Protein AF-A0AAD4SRF9-F1 (afdb_monomer_lite)

pLDDT: mean 82.08, std 12.85, range [50.22, 97.44]

Foldseek 3Di:
DDDPDPDDFWDKDKDWFAQDDDPDLQDKDWDWDKDADPVRQKMKIWGWMQHCVVLVDSFIWTKIKIGRGNPPPGMDIFVPDDDDDDPDPPHGHRDGDDDHDDDVDDIDIDMDIDGFQDACVVPPPPRFDKDFPDFDQDPVRDTHGDPDDDDDDPDCQAKDWDDDPRMITITGRAPDPVDNGDDDDDDDDDDD

InterPro domains:
  IPR004314 Neprosin [PF03080] (26-116)
  IPR004314 Neprosin [PS52045] (1-192)
  IPR053168 Glutamic endopeptidase [PTHR31589] (7-108)

Organism: NCBI:txid357466

Structure (mmCIF, N/CA/C/O backbone):
data_AF-A0AAD4SRF9-F1
#
_entry.id   AF-A0AAD4SRF9-F1
#
loop_
_atom_site.group_PDB
_atom_site.id
_atom_site.type_symbol
_atom_site.label_atom_id
_atom_site.label_alt_id
_atom_site.label_comp_id
_atom_site.label_asym_id
_atom_site.label_entity_id
_atom_site.label_seq_id
_atom_site.pdbx_PDB_ins_code
_atom_site.Cartn_x
_atom_site.Cartn_y
_atom_site.Cartn_z
_atom_site.occupancy
_atom_site.B_iso_or_equiv
_atom_site.auth_seq_id
_atom_site.auth_comp_id
_atom_site.auth_asym_id
_atom_site.auth_atom_id
_atom_site.pdbx_PDB_model_num
ATOM 1 N N . MET A 1 1 ? 2.310 13.567 7.380 1.00 52.50 1 MET A N 1
ATOM 2 C CA . MET A 1 1 ? 3.646 14.158 7.619 1.00 52.50 1 MET A CA 1
ATOM 3 C C . MET A 1 1 ? 4.236 14.387 6.243 1.00 52.50 1 MET A C 1
ATOM 5 O O . MET A 1 1 ? 4.290 13.417 5.501 1.00 52.50 1 MET A O 1
ATOM 9 N N . THR A 1 2 ? 4.602 15.610 5.870 1.00 61.47 2 THR A N 1
ATOM 10 C CA . THR A 1 2 ? 5.260 15.848 4.576 1.00 61.47 2 THR A CA 1
ATOM 11 C C . THR A 1 2 ? 6.758 15.915 4.843 1.00 61.47 2 THR A C 1
ATOM 13 O O . THR A 1 2 ? 7.187 16.847 5.527 1.00 61.47 2 THR A O 1
ATOM 16 N N . PRO A 1 3 ? 7.550 14.910 4.435 1.00 64.06 3 PRO A N 1
ATOM 17 C CA . PRO A 1 3 ? 8.986 14.955 4.653 1.00 64.06 3 PRO A CA 1
ATOM 18 C C . PRO A 1 3 ? 9.582 16.156 3.905 1.00 64.06 3 PRO A C 1
ATOM 20 O O . PRO A 1 3 ? 9.195 16.454 2.778 1.00 64.06 3 PRO A O 1
ATOM 23 N N . VAL A 1 4 ? 10.492 16.877 4.562 1.00 65.75 4 VAL A N 1
ATOM 24 C CA . VAL A 1 4 ? 11.187 18.027 3.971 1.00 65.75 4 VAL A CA 1
ATOM 25 C C . VAL A 1 4 ? 12.391 17.506 3.190 1.00 65.75 4 VAL A C 1
ATOM 27 O O . VAL A 1 4 ? 13.293 16.911 3.779 1.00 65.75 4 VAL A O 1
ATOM 30 N N . GLY A 1 5 ? 12.397 17.723 1.878 1.00 63.00 5 GLY A N 1
ATOM 31 C CA . GLY A 1 5 ? 13.461 17.309 0.965 1.00 63.00 5 GLY A CA 1
ATOM 32 C C . GLY A 1 5 ? 12.908 16.821 -0.372 1.00 63.00 5 GLY A C 1
ATOM 33 O O . GLY A 1 5 ? 11.740 16.451 -0.473 1.00 63.00 5 GLY A O 1
ATOM 34 N N . ASP A 1 6 ? 13.770 16.791 -1.382 1.00 58.94 6 ASP A N 1
ATOM 35 C CA . ASP A 1 6 ? 13.455 16.250 -2.702 1.00 58.94 6 ASP A CA 1
ATOM 36 C C . ASP A 1 6 ? 14.027 14.821 -2.817 1.00 58.94 6 ASP A C 1
ATOM 38 O O . ASP A 1 6 ? 15.066 14.526 -2.223 1.00 58.94 6 ASP A O 1
ATOM 42 N N . ASN A 1 7 ? 13.375 13.945 -3.599 1.00 67.75 7 ASN A N 1
ATOM 43 C CA . ASN A 1 7 ? 13.759 12.545 -3.913 1.00 67.75 7 ASN A CA 1
ATOM 44 C C . ASN A 1 7 ? 13.186 11.401 -3.045 1.00 67.75 7 ASN A C 1
ATOM 46 O O . ASN A 1 7 ? 13.805 10.339 -2.938 1.00 67.75 7 ASN A O 1
ATOM 50 N N . PHE A 1 8 ? 11.987 11.536 -2.477 1.00 72.75 8 PHE A N 1
ATOM 51 C CA . PHE A 1 8 ? 11.294 10.386 -1.875 1.00 72.75 8 PHE A CA 1
ATOM 52 C C . PHE A 1 8 ? 10.559 9.560 -2.941 1.00 72.75 8 PHE A C 1
ATOM 54 O O . PHE A 1 8 ? 9.770 10.095 -3.715 1.00 72.75 8 PHE A O 1
ATOM 61 N N . GLN A 1 9 ? 10.801 8.246 -2.976 1.00 76.31 9 GLN A N 1
ATOM 62 C CA . GLN A 1 9 ? 10.154 7.323 -3.929 1.00 76.31 9 GLN A CA 1
ATOM 63 C C . GLN A 1 9 ? 8.934 6.607 -3.341 1.00 76.31 9 GLN A C 1
ATOM 65 O O . GLN A 1 9 ? 8.245 5.869 -4.040 1.00 76.31 9 GLN A O 1
ATOM 70 N N . GLY A 1 10 ? 8.656 6.804 -2.056 1.00 81.62 10 GLY A N 1
ATOM 71 C CA . GLY A 1 10 ? 7.588 6.115 -1.358 1.00 81.62 10 GLY A CA 1
ATOM 72 C C . GLY A 1 10 ? 7.594 6.401 0.133 1.00 81.62 10 GLY A C 1
ATOM 73 O O . GLY A 1 10 ? 8.394 7.195 0.629 1.00 81.62 10 GLY A O 1
ATOM 74 N N . ALA A 1 11 ? 6.703 5.721 0.838 1.00 85.19 11 ALA A N 1
ATOM 75 C CA . ALA A 1 11 ? 6.554 5.786 2.275 1.00 85.19 11 ALA A CA 1
ATOM 76 C C . ALA A 1 11 ? 6.273 4.387 2.835 1.00 85.19 11 ALA A C 1
ATOM 78 O O . ALA A 1 11 ? 5.684 3.530 2.171 1.00 85.19 11 ALA A O 1
ATOM 79 N N . GLN A 1 12 ? 6.706 4.158 4.071 1.00 90.19 12 GLN A N 1
ATOM 80 C CA . GLN A 1 12 ? 6.444 2.928 4.802 1.00 90.19 12 GLN A CA 1
ATOM 81 C C . GLN A 1 12 ? 5.984 3.261 6.217 1.00 90.19 12 GLN A C 1
ATOM 83 O O . GLN A 1 12 ? 6.527 4.166 6.849 1.00 90.19 12 GLN A O 1
ATOM 88 N N . ALA A 1 13 ? 5.015 2.502 6.720 1.00 89.19 13 ALA A N 1
ATOM 89 C CA . ALA A 1 13 ? 4.596 2.548 8.112 1.00 89.19 13 ALA A CA 1
ATOM 90 C C . ALA A 1 13 ? 4.398 1.129 8.649 1.00 89.19 13 ALA A C 1
ATOM 92 O O . ALA A 1 13 ? 3.784 0.289 7.991 1.00 89.19 13 ALA A O 1
ATOM 93 N N . ALA A 1 14 ? 4.900 0.871 9.855 1.00 94.62 14 ALA A N 1
ATOM 94 C CA . ALA A 1 14 ? 4.444 -0.250 10.664 1.00 94.62 14 ALA A CA 1
ATOM 95 C C . ALA A 1 14 ? 3.224 0.218 11.459 1.00 94.62 14 ALA A C 1
ATOM 97 O O . ALA A 1 14 ? 3.294 1.210 12.187 1.00 94.62 14 ALA A O 1
ATOM 98 N N . ILE A 1 15 ? 2.096 -0.458 11.267 1.00 95.38 15 ILE A N 1
ATOM 99 C CA . ILE A 1 15 ? 0.821 -0.095 11.876 1.00 95.38 15 ILE A CA 1
ATOM 100 C C . ILE A 1 15 ? 0.390 -1.240 12.781 1.00 95.38 15 ILE A C 1
ATOM 102 O O . ILE A 1 15 ? 0.288 -2.390 12.349 1.00 95.38 15 ILE A O 1
ATOM 106 N N . ASN A 1 16 ? 0.131 -0.911 14.043 1.00 96.06 16 ASN A N 1
ATOM 107 C CA . ASN A 1 16 ? -0.395 -1.861 15.009 1.00 96.06 16 ASN A CA 1
ATOM 108 C C . ASN A 1 16 ? -1.848 -2.239 14.658 1.00 96.06 16 ASN A C 1
ATOM 110 O O . ASN A 1 16 ? -2.637 -1.378 14.260 1.00 96.06 16 ASN A O 1
ATOM 114 N N . LEU A 1 17 ? -2.186 -3.522 14.782 1.00 97.06 17 LEU A N 1
ATOM 115 C CA . LEU A 1 17 ? -3.453 -4.100 14.331 1.00 97.06 17 LEU A CA 1
ATOM 116 C C . LEU A 1 17 ? -4.444 -4.222 15.492 1.00 97.06 17 LEU A C 1
ATOM 118 O O . LEU A 1 17 ? -4.171 -4.935 16.453 1.00 97.06 17 LEU A O 1
ATOM 122 N N . TRP A 1 18 ? -5.616 -3.594 15.397 1.00 96.69 18 TRP A N 1
ATOM 123 C CA . TRP A 1 18 ? -6.641 -3.630 16.449 1.00 96.69 18 TRP A CA 1
ATOM 124 C C . TRP A 1 18 ? -8.022 -4.001 15.905 1.00 96.69 18 TRP A C 1
ATOM 126 O O . TRP A 1 18 ? -8.310 -3.813 14.727 1.00 96.69 18 TRP A O 1
ATOM 136 N N . LYS A 1 19 ? -8.902 -4.466 16.801 1.00 95.62 19 LYS A N 1
ATOM 137 C CA . LYS A 1 19 ? -10.355 -4.558 16.583 1.00 95.62 19 LYS A CA 1
ATOM 138 C C . LYS A 1 19 ? -11.068 -3.531 17.480 1.00 95.62 19 LYS A C 1
ATOM 140 O O . LYS A 1 19 ? -11.520 -3.890 18.569 1.00 95.62 19 LYS A O 1
ATOM 145 N N . PRO A 1 20 ? -11.092 -2.240 17.102 1.00 93.81 20 PRO A N 1
ATOM 146 C CA . PRO A 1 20 ? -11.846 -1.229 17.835 1.00 93.81 20 PRO A CA 1
ATOM 147 C C . PRO A 1 20 ? -13.352 -1.497 17.738 1.00 93.81 20 PRO A C 1
ATOM 149 O O . PRO A 1 20 ? -13.849 -1.990 16.725 1.00 93.81 20 PRO A O 1
ATOM 152 N N . LEU A 1 21 ? -14.088 -1.140 18.792 1.00 93.31 21 LEU A N 1
ATOM 153 C CA . LEU A 1 21 ? -15.545 -1.157 18.756 1.00 93.31 21 LEU A CA 1
ATOM 154 C C . LEU A 1 21 ? -16.042 0.042 17.945 1.00 93.31 21 LEU A C 1
ATOM 156 O O . LEU A 1 21 ? -15.695 1.182 18.239 1.00 93.31 21 LEU A O 1
ATOM 160 N N . VAL A 1 22 ? -16.883 -0.234 16.955 1.00 91.94 22 VAL A N 1
ATOM 161 C CA . VAL A 1 22 ? -17.637 0.775 16.206 1.00 91.94 22 VAL A CA 1
ATOM 162 C C . VAL A 1 22 ? -19.094 0.674 16.652 1.00 91.94 22 VAL A C 1
ATOM 164 O O . VAL A 1 22 ? -19.722 -0.372 16.445 1.00 91.94 22 VAL A O 1
ATOM 167 N N . GLU A 1 23 ? -19.619 1.706 17.315 1.00 87.75 23 GLU A N 1
ATOM 168 C CA . GLU A 1 23 ? -20.940 1.653 17.955 1.00 87.75 23 GLU A CA 1
ATOM 169 C C . GLU A 1 23 ? -22.064 1.719 16.920 1.00 87.75 23 GLU A C 1
ATOM 171 O O . GLU A 1 23 ? -22.961 0.869 16.936 1.00 87.75 23 GLU A O 1
ATOM 176 N N . GLN A 1 24 ? -21.992 2.669 15.980 1.00 90.12 24 GLN A N 1
ATOM 177 C CA . GLN A 1 24 ? -23.019 2.836 14.948 1.00 90.12 24 GLN A CA 1
ATOM 178 C C . GLN A 1 24 ? -22.608 2.221 13.601 1.00 90.12 24 GLN A C 1
ATOM 180 O O . GLN A 1 24 ? -21.448 2.307 13.212 1.00 90.12 24 GLN A O 1
ATOM 185 N N . PRO A 1 25 ? -23.535 1.627 12.823 1.00 83.12 25 PRO A N 1
ATOM 186 C CA . PRO A 1 25 ? -23.208 1.037 11.519 1.00 83.12 25 PRO A CA 1
ATOM 187 C C . PRO A 1 25 ? -22.597 2.008 10.495 1.00 83.12 25 PRO A C 1
ATOM 189 O O . PRO A 1 25 ? -21.896 1.559 9.591 1.00 83.12 25 PRO A O 1
ATOM 192 N N . GLN A 1 26 ? -22.883 3.309 10.613 1.00 88.19 26 GLN A N 1
ATOM 193 C CA . GLN A 1 26 ? -22.373 4.365 9.730 1.00 88.19 26 GLN A CA 1
ATOM 194 C C . GLN A 1 26 ? -20.969 4.847 10.111 1.00 88.19 26 GLN A C 1
ATOM 196 O O . GLN A 1 26 ? -20.337 5.559 9.334 1.00 88.19 26 GLN A O 1
ATOM 201 N N . GLU A 1 27 ? -20.497 4.498 11.304 1.00 92.81 27 GLU A N 1
ATOM 202 C CA . GLU A 1 27 ? -19.151 4.826 11.749 1.00 92.81 27 GLU A CA 1
ATOM 203 C C . GLU A 1 27 ? -18.144 3.818 11.183 1.00 92.81 27 GLU A C 1
ATOM 205 O O . GLU A 1 27 ? -18.475 2.689 10.805 1.00 92.81 27 GLU A O 1
ATOM 210 N N . PHE A 1 28 ? -16.884 4.235 11.149 1.00 94.38 28 PHE A N 1
ATOM 211 C CA . PHE A 1 28 ? -15.760 3.363 10.853 1.00 94.38 28 PHE A CA 1
ATOM 212 C C . PHE A 1 28 ? -14.547 3.789 11.673 1.00 94.38 28 PHE A C 1
ATOM 214 O O . PHE A 1 28 ? -14.445 4.930 12.128 1.00 94.38 28 PHE A O 1
ATOM 221 N N . SER A 1 29 ? -13.624 2.857 11.872 1.00 96.00 29 SER A N 1
ATOM 222 C CA . SER A 1 29 ? -12.337 3.117 12.511 1.00 96.00 29 SER A CA 1
ATOM 223 C C . SER A 1 29 ? -11.230 2.590 11.614 1.00 96.00 29 SER A C 1
ATOM 225 O O . SER A 1 29 ? -11.330 1.470 11.125 1.00 96.00 29 SER A O 1
ATOM 227 N N . THR A 1 30 ? -10.191 3.390 11.388 1.00 96.19 30 THR A N 1
ATOM 228 C CA . THR A 1 30 ? -9.102 3.069 10.458 1.00 96.19 30 THR A CA 1
ATOM 229 C C . THR A 1 30 ? -7.746 3.442 11.043 1.00 96.19 30 THR A C 1
ATOM 231 O O . THR A 1 30 ? -7.612 4.415 11.793 1.00 96.19 30 THR A O 1
ATOM 234 N N . SER A 1 31 ? -6.725 2.674 10.673 1.00 96.25 31 SER A N 1
ATOM 235 C CA . SER A 1 31 ? -5.330 3.072 10.801 1.00 96.25 31 SER A CA 1
ATOM 236 C C . SER A 1 31 ? -4.613 2.801 9.485 1.00 96.25 31 SER A C 1
ATOM 238 O O . SER A 1 31 ? -4.625 1.680 8.973 1.00 96.25 31 SER A O 1
ATOM 240 N N . GLN A 1 32 ? -4.004 3.843 8.924 1.00 95.75 32 GLN A N 1
ATOM 241 C CA . GLN A 1 32 ? -3.579 3.845 7.528 1.00 95.75 32 GLN A CA 1
ATOM 242 C C . GLN A 1 32 ? -2.348 4.713 7.277 1.00 95.75 32 GLN A C 1
ATOM 244 O O . GLN A 1 32 ? -2.062 5.670 8.002 1.00 95.75 32 GLN A O 1
ATOM 249 N N . ILE A 1 33 ? -1.660 4.393 6.187 1.00 93.25 33 ILE A N 1
ATOM 250 C CA . ILE A 1 33 ? -0.724 5.273 5.499 1.00 93.25 33 ILE A CA 1
ATOM 251 C C . ILE A 1 33 ? -1.386 5.766 4.211 1.00 93.25 33 ILE A C 1
ATOM 253 O O . ILE A 1 33 ? -2.151 5.038 3.582 1.00 93.25 33 ILE A O 1
ATOM 257 N N . TRP A 1 34 ? -1.095 7.001 3.820 1.00 90.94 34 TRP A N 1
ATOM 258 C CA . TRP A 1 34 ? -1.566 7.568 2.564 1.00 90.94 34 TRP A CA 1
ATOM 259 C C . TRP A 1 34 ? -0.439 8.318 1.860 1.00 90.94 34 TRP A C 1
ATOM 261 O O . TRP A 1 34 ? 0.466 8.857 2.505 1.00 90.94 34 TRP A O 1
ATOM 271 N N . ILE A 1 35 ? -0.495 8.329 0.532 1.00 88.50 35 ILE A N 1
ATOM 272 C CA . ILE A 1 35 ? 0.348 9.150 -0.335 1.00 88.50 35 ILE A CA 1
ATOM 273 C C . ILE A 1 35 ? -0.589 9.955 -1.223 1.00 88.50 35 ILE A C 1
ATOM 275 O O . ILE A 1 35 ? -1.497 9.382 -1.823 1.00 88.50 35 ILE A O 1
ATOM 279 N N . SER A 1 36 ? -0.341 11.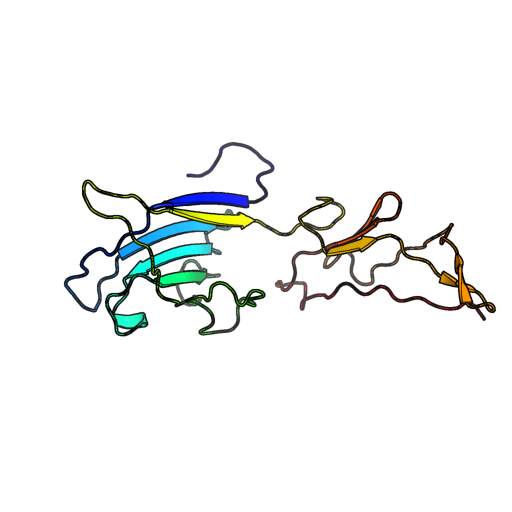258 -1.327 1.00 88.25 36 SER A N 1
ATOM 280 C CA . SER A 1 36 ? -1.084 12.146 -2.212 1.00 88.25 36 SER A CA 1
ATOM 281 C C . SER A 1 36 ? -0.191 12.828 -3.238 1.00 88.25 36 SER A C 1
ATOM 283 O O . SER A 1 36 ? 1.024 12.951 -3.048 1.00 88.25 36 SER A O 1
ATOM 285 N N . SER A 1 37 ? -0.811 13.313 -4.309 1.00 85.06 37 SER A N 1
ATOM 286 C CA . SER A 1 37 ? -0.210 14.287 -5.214 1.00 85.06 37 SER A CA 1
ATOM 287 C C . SER A 1 37 ? 0.113 15.593 -4.475 1.00 85.06 37 SER A C 1
ATOM 289 O O . SER A 1 37 ? -0.359 15.851 -3.362 1.00 85.06 37 SER A O 1
ATOM 291 N N . ALA A 1 38 ? 0.951 16.427 -5.092 1.00 81.88 38 ALA A N 1
ATOM 292 C CA . ALA A 1 38 ? 1.406 17.684 -4.496 1.00 81.88 38 ALA A CA 1
ATOM 293 C C . ALA A 1 38 ? 0.271 18.706 -4.300 1.00 81.88 38 ALA A C 1
ATOM 295 O O . ALA A 1 38 ? 0.307 19.488 -3.353 1.00 81.88 38 ALA A O 1
ATOM 296 N N . ASP A 1 39 ? -0.728 18.687 -5.182 1.00 84.50 39 ASP A N 1
ATOM 297 C CA . ASP A 1 39 ? -1.954 19.484 -5.078 1.00 84.50 39 ASP A CA 1
ATOM 298 C C . ASP A 1 39 ? -3.012 18.844 -4.160 1.00 84.50 39 ASP A C 1
ATOM 300 O O . ASP A 1 39 ? -3.958 19.515 -3.750 1.00 84.50 39 ASP A O 1
ATOM 304 N N . GLY A 1 40 ? -2.819 17.579 -3.769 1.00 85.69 40 GLY A N 1
ATOM 305 C CA . GLY A 1 40 ? -3.732 16.827 -2.913 1.00 85.69 40 GLY A CA 1
ATOM 306 C C . GLY A 1 40 ? -5.002 16.350 -3.618 1.00 85.69 40 GLY A C 1
ATOM 307 O O . GLY A 1 40 ? -5.941 15.948 -2.931 1.00 85.69 40 GLY A O 1
ATOM 308 N N . GLU A 1 41 ? -5.046 16.412 -4.950 1.00 86.75 41 GLU A N 1
ATOM 309 C CA . GLU A 1 41 ? -6.173 15.921 -5.748 1.00 86.75 41 GLU A CA 1
ATOM 310 C C . GLU A 1 41 ? -6.202 14.391 -5.796 1.00 86.75 41 GLU A C 1
ATOM 312 O O . GLU A 1 41 ? -7.236 13.767 -5.567 1.00 86.75 41 GLU A O 1
ATOM 317 N N . GLU A 1 42 ? -5.055 13.761 -6.024 1.00 88.06 42 GLU A N 1
ATOM 318 C CA . GLU A 1 42 ? -4.949 12.309 -6.085 1.00 88.06 42 GLU A CA 1
ATOM 319 C C . GLU A 1 42 ? -4.429 11.780 -4.753 1.00 88.06 42 GLU A C 1
ATOM 321 O O . GLU A 1 42 ? -3.466 12.311 -4.194 1.00 88.06 42 GLU A O 1
ATOM 326 N N . ALA A 1 43 ? -5.027 10.706 -4.248 1.00 90.25 43 ALA A N 1
ATOM 3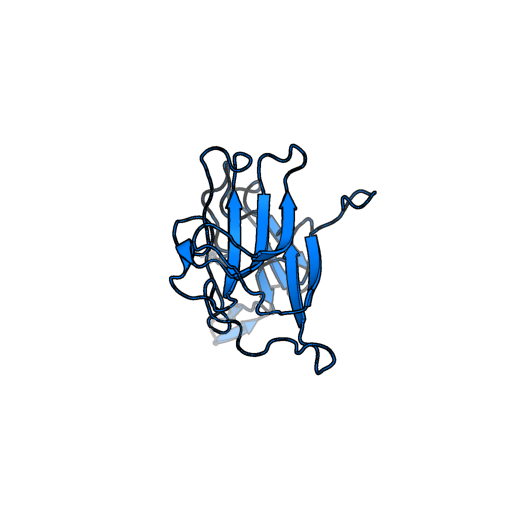27 C CA . ALA A 1 43 ? -4.544 10.028 -3.056 1.00 90.25 43 ALA A CA 1
ATOM 328 C C . ALA A 1 43 ? -4.747 8.519 -3.157 1.00 90.25 43 ALA A C 1
ATOM 330 O O . ALA A 1 43 ? -5.745 8.038 -3.694 1.00 90.25 43 ALA A O 1
ATOM 331 N N . ILE A 1 44 ? -3.795 7.775 -2.602 1.00 91.06 44 ILE A N 1
ATOM 332 C CA . ILE A 1 44 ? -3.913 6.340 -2.348 1.00 91.06 44 ILE A CA 1
ATOM 333 C C . ILE A 1 44 ? -3.694 6.125 -0.856 1.00 91.06 44 ILE A C 1
ATOM 335 O O . ILE A 1 44 ? -2.803 6.731 -0.257 1.00 91.06 44 ILE A O 1
ATOM 339 N N . GLU A 1 45 ? -4.484 5.239 -0.271 1.00 94.19 45 GLU A N 1
ATOM 340 C CA . GLU A 1 45 ? -4.484 4.912 1.147 1.00 94.19 45 GLU A CA 1
ATOM 341 C C . GLU A 1 45 ? -4.428 3.400 1.317 1.00 94.19 45 GLU A C 1
ATOM 343 O O . GLU A 1 45 ? -5.105 2.664 0.600 1.00 94.19 45 GLU A O 1
ATOM 348 N N . ALA A 1 46 ? -3.628 2.928 2.266 1.00 94.50 46 ALA A N 1
ATOM 349 C CA . ALA A 1 46 ? -3.540 1.517 2.603 1.00 94.50 46 ALA A CA 1
ATOM 350 C C . ALA A 1 46 ? -3.415 1.344 4.115 1.00 94.50 46 ALA A C 1
ATOM 352 O O . ALA A 1 46 ? -2.695 2.086 4.790 1.00 94.50 46 ALA A O 1
ATOM 353 N N . GLY A 1 47 ? -4.097 0.342 4.652 1.00 96.38 47 GLY A N 1
ATOM 354 C CA . GLY A 1 47 ? -4.131 0.130 6.089 1.00 96.38 47 GLY A CA 1
ATOM 355 C C . GLY A 1 47 ? -5.050 -1.006 6.490 1.00 96.38 47 GLY A C 1
ATOM 356 O O . GLY A 1 47 ? -5.303 -1.938 5.719 1.00 96.38 47 GLY A O 1
ATOM 357 N N . TRP A 1 48 ? -5.562 -0.905 7.709 1.00 96.88 48 TRP A N 1
ATOM 358 C CA . TRP A 1 48 ? -6.676 -1.716 8.171 1.00 96.88 48 TRP A CA 1
ATOM 359 C C . TRP A 1 48 ? -7.822 -0.824 8.645 1.00 96.88 48 TRP A C 1
ATOM 361 O O . TRP A 1 48 ? -7.595 0.268 9.167 1.00 96.88 48 TRP A O 1
ATOM 371 N N . GLU A 1 49 ? -9.048 -1.310 8.488 1.00 97.44 49 GLU A N 1
ATOM 372 C CA . GLU A 1 49 ? -10.245 -0.619 8.960 1.00 97.44 49 GLU A CA 1
ATOM 373 C C . GLU A 1 49 ? -11.288 -1.601 9.509 1.00 97.44 49 GLU A C 1
ATOM 375 O O . GLU A 1 49 ? -11.329 -2.771 9.128 1.00 97.44 49 GLU A O 1
ATOM 380 N N . VAL A 1 50 ? -12.149 -1.110 10.397 1.00 97.31 50 VAL A N 1
ATOM 381 C CA . VAL A 1 50 ? -13.415 -1.739 10.783 1.00 97.31 50 VAL A CA 1
ATOM 382 C C . VAL A 1 50 ? -14.526 -0.863 10.221 1.00 97.31 50 VAL A C 1
ATOM 384 O O . VAL A 1 50 ? -14.752 0.240 10.723 1.00 97.31 50 VAL A O 1
ATOM 387 N N . TYR A 1 51 ? -15.212 -1.344 9.182 1.00 96.06 51 TYR A N 1
ATOM 388 C CA . TYR A 1 51 ? -16.266 -0.588 8.505 1.00 96.06 51 TYR A CA 1
ATOM 389 C C . TYR A 1 51 ? -17.494 -1.459 8.203 1.00 96.06 51 TYR A C 1
ATOM 391 O O . TYR A 1 51 ? -17.606 -2.098 7.154 1.00 96.06 51 TYR A O 1
ATOM 399 N N . LYS A 1 52 ? -18.452 -1.456 9.139 1.00 94.38 52 LYS A N 1
ATOM 400 C CA . LYS A 1 52 ? -19.654 -2.308 9.097 1.00 94.38 52 LYS A CA 1
ATOM 401 C C . LYS A 1 52 ? -20.500 -2.101 7.843 1.00 94.38 52 LYS A C 1
ATOM 403 O O . LYS A 1 52 ? -20.967 -3.077 7.267 1.00 94.38 52 LYS A O 1
ATOM 408 N N . ASN A 1 53 ? -20.685 -0.855 7.408 1.00 93.19 53 ASN A N 1
ATOM 409 C CA . ASN A 1 53 ? -21.490 -0.550 6.223 1.00 93.19 53 ASN A CA 1
ATOM 410 C C . ASN A 1 53 ? -20.887 -1.125 4.927 1.00 93.19 53 ASN A C 1
ATOM 412 O O . ASN A 1 53 ? -21.627 -1.479 4.015 1.00 93.19 53 ASN A O 1
ATOM 416 N N . LEU A 1 54 ? -19.554 -1.225 4.849 1.00 94.00 54 LEU A N 1
ATOM 417 C CA . LEU A 1 54 ? -18.856 -1.734 3.669 1.00 94.00 54 LEU A CA 1
ATOM 418 C C . LEU A 1 54 ? -18.751 -3.264 3.663 1.00 94.00 54 LEU A C 1
ATOM 420 O O . LEU A 1 54 ? -18.973 -3.886 2.626 1.00 94.00 54 LEU A O 1
ATOM 424 N N . TYR A 1 55 ? -18.414 -3.873 4.805 1.00 94.56 55 TYR A N 1
ATOM 425 C CA . TYR A 1 55 ? -18.105 -5.309 4.881 1.00 94.56 55 TYR A CA 1
ATOM 426 C C . TYR A 1 55 ? -19.239 -6.176 5.441 1.00 94.56 55 TYR A C 1
ATOM 428 O O . TYR A 1 55 ? -19.229 -7.389 5.245 1.00 94.56 55 TYR A O 1
ATOM 436 N N . GLY A 1 56 ? -20.219 -5.582 6.127 1.00 94.12 56 GLY A N 1
ATOM 437 C CA . GLY A 1 56 ? -21.326 -6.301 6.764 1.00 94.12 56 GLY A CA 1
ATOM 438 C C . GLY A 1 56 ? -20.967 -7.007 8.078 1.00 94.12 56 GLY A C 1
ATOM 439 O O . GLY A 1 56 ? -21.817 -7.689 8.648 1.00 94.12 56 GLY A O 1
ATOM 440 N N . ASP A 1 57 ? -19.740 -6.842 8.576 1.00 94.00 57 ASP A N 1
ATOM 441 C CA . ASP A 1 57 ? -19.262 -7.378 9.852 1.00 94.00 57 ASP A CA 1
ATOM 442 C C . ASP A 1 57 ? -18.431 -6.336 10.627 1.00 94.00 57 ASP A C 1
ATOM 444 O O . ASP A 1 57 ? -18.226 -5.211 10.168 1.00 94.00 57 ASP A O 1
ATOM 448 N N . ASP A 1 58 ? -18.018 -6.679 11.848 1.00 94.25 58 ASP A N 1
ATOM 449 C CA . ASP A 1 58 ? -17.184 -5.831 12.706 1.00 94.25 58 ASP A CA 1
ATOM 450 C C . ASP A 1 58 ? -15.709 -6.259 12.710 1.00 94.25 58 ASP A C 1
ATOM 452 O O . ASP A 1 58 ? -14.938 -5.842 13.576 1.00 94.25 58 ASP A O 1
ATOM 456 N N . GLU A 1 59 ? -15.309 -7.108 11.764 1.00 96.44 59 GLU A N 1
ATOM 457 C CA . GLU A 1 59 ? -13.954 -7.629 11.706 1.00 96.44 59 GLU A CA 1
ATOM 458 C C . GLU A 1 59 ? -13.011 -6.59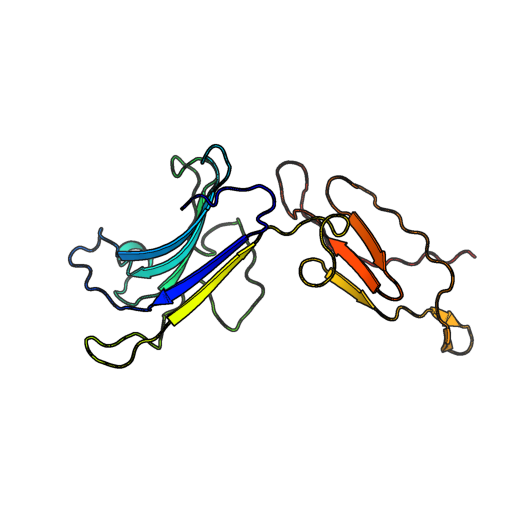9 11.071 1.00 96.44 59 GLU A C 1
ATOM 460 O O . GLU A 1 59 ? -13.348 -6.013 10.039 1.00 96.44 59 GLU A O 1
ATOM 465 N N . PRO A 1 60 ? -11.802 -6.397 11.624 1.00 96.94 60 PRO A N 1
ATOM 466 C CA . PRO A 1 60 ? -10.805 -5.561 10.975 1.00 96.94 60 PRO A CA 1
ATOM 467 C C . PRO A 1 60 ? -10.409 -6.188 9.638 1.00 96.94 60 PRO A C 1
ATOM 469 O O . PRO A 1 60 ? -10.113 -7.386 9.565 1.00 96.94 60 PRO A O 1
ATOM 472 N N . LYS A 1 61 ? -10.398 -5.388 8.573 1.00 97.06 61 LYS A N 1
ATOM 473 C CA . LYS A 1 61 ? -10.012 -5.806 7.222 1.00 97.06 61 LYS A CA 1
ATOM 474 C C . LYS A 1 61 ? -8.806 -5.016 6.745 1.00 97.06 61 LYS A C 1
ATOM 476 O O . LYS A 1 61 ? -8.721 -3.819 7.004 1.00 97.06 61 LYS A O 1
ATOM 481 N N . PHE A 1 62 ? -7.906 -5.658 6.000 1.00 95.88 62 PHE A N 1
ATOM 482 C CA . PHE A 1 62 ? -6.936 -4.909 5.200 1.00 95.88 62 PHE A CA 1
ATOM 483 C C . PHE A 1 62 ? -7.657 -4.234 4.045 1.00 95.88 62 PHE A C 1
ATOM 485 O O . PHE A 1 62 ? -8.394 -4.901 3.318 1.00 95.88 62 PHE A O 1
ATOM 492 N N . PHE A 1 63 ? -7.418 -2.943 3.851 1.00 95.56 63 PHE A N 1
ATOM 493 C CA . PHE A 1 63 ? -8.073 -2.185 2.796 1.00 95.56 63 PHE A CA 1
ATOM 494 C C . PHE A 1 63 ? -7.075 -1.367 1.984 1.00 95.56 63 PHE A C 1
ATOM 496 O O . PHE A 1 63 ? -5.954 -1.077 2.417 1.00 95.56 63 PHE A O 1
ATOM 503 N N . LEU A 1 64 ? -7.527 -1.008 0.789 1.00 94.88 64 LEU A N 1
ATOM 504 C CA . LEU A 1 64 ? -6.923 0.023 -0.033 1.00 94.88 64 LEU A CA 1
ATOM 505 C C . LEU A 1 64 ? -8.033 0.949 -0.514 1.00 94.88 64 LEU A C 1
ATOM 507 O O . LEU A 1 64 ? -9.101 0.475 -0.908 1.00 94.88 64 LEU A O 1
ATOM 511 N N . TYR A 1 65 ? -7.766 2.246 -0.516 1.00 94.62 65 TYR A N 1
ATOM 512 C CA . TYR A 1 65 ? -8.637 3.242 -1.119 1.00 94.62 65 TYR A CA 1
ATOM 513 C C . TYR A 1 65 ? -7.831 4.131 -2.061 1.00 94.62 65 TYR A C 1
ATOM 515 O O . TYR A 1 65 ? -6.668 4.427 -1.795 1.00 94.62 65 TYR A O 1
ATOM 523 N N . TRP A 1 66 ? -8.426 4.557 -3.170 1.00 92.94 66 TRP A N 1
ATOM 524 C CA . TRP A 1 66 ? -7.839 5.587 -4.027 1.00 92.94 66 TRP A CA 1
ATOM 525 C C . TRP A 1 66 ? -8.891 6.605 -4.444 1.00 92.94 66 TRP A C 1
ATOM 527 O O . TRP A 1 66 ? -10.053 6.244 -4.605 1.00 92.94 66 TRP A O 1
ATOM 537 N N . THR A 1 67 ? -8.474 7.850 -4.660 1.00 93.00 67 THR A N 1
ATOM 538 C CA . THR A 1 67 ? -9.264 8.925 -5.276 1.00 93.00 67 THR A CA 1
ATOM 539 C C . THR A 1 67 ? -8.375 9.724 -6.226 1.00 93.00 67 THR A C 1
ATOM 541 O O . THR A 1 67 ? -7.162 9.802 -6.025 1.00 93.00 67 THR A O 1
ATOM 544 N N . ALA A 1 68 ? -8.969 10.281 -7.277 1.00 89.69 68 ALA A N 1
ATOM 545 C CA . ALA A 1 68 ? -8.313 11.158 -8.245 1.00 89.69 68 ALA A CA 1
ATOM 546 C C . ALA A 1 68 ? -8.816 12.613 -8.171 1.00 89.69 68 ALA A C 1
ATOM 548 O O . ALA A 1 68 ? -8.380 13.450 -8.955 1.00 89.69 68 ALA A O 1
ATOM 549 N N . ASP A 1 69 ? -9.769 12.904 -7.282 1.00 90.75 69 ASP A N 1
ATOM 550 C CA . ASP A 1 69 ? -10.434 14.207 -7.190 1.00 90.75 69 ASP A CA 1
ATOM 551 C C . ASP A 1 69 ? -10.744 14.601 -5.742 1.00 90.75 69 ASP A C 1
ATOM 553 O O . ASP A 1 69 ? -11.790 15.184 -5.449 1.00 90.75 69 ASP A O 1
ATOM 557 N N . ARG A 1 70 ? -9.847 14.256 -4.817 1.00 91.44 70 ARG A N 1
ATOM 558 C CA . ARG A 1 70 ? -9.926 14.632 -3.404 1.00 91.44 70 ARG A CA 1
ATOM 559 C C . ARG A 1 70 ? -11.245 14.208 -2.758 1.00 91.44 70 ARG A C 1
ATOM 561 O O . ARG A 1 70 ? -11.860 14.964 -2.006 1.00 91.44 70 ARG A O 1
ATOM 568 N N . PHE A 1 71 ? -11.652 12.969 -3.021 1.00 89.94 71 PHE A N 1
ATOM 569 C CA . PHE A 1 71 ? -12.840 12.343 -2.436 1.00 89.94 71 PHE A CA 1
ATOM 570 C C . PHE A 1 71 ? -14.165 13.026 -2.825 1.00 89.94 71 PHE A C 1
ATOM 572 O O . PHE A 1 71 ? -15.170 12.829 -2.140 1.00 89.94 71 PHE A O 1
ATOM 579 N N . HIS A 1 72 ? -14.199 13.834 -3.893 1.00 91.19 72 HIS A N 1
ATOM 580 C CA . HIS A 1 72 ? -15.428 14.517 -4.302 1.00 91.19 72 HIS A CA 1
ATOM 581 C C . HIS A 1 72 ? -16.401 13.575 -5.016 1.00 91.19 72 HIS A C 1
ATOM 583 O O . HIS A 1 72 ? -17.568 13.481 -4.632 1.00 91.19 72 HIS A 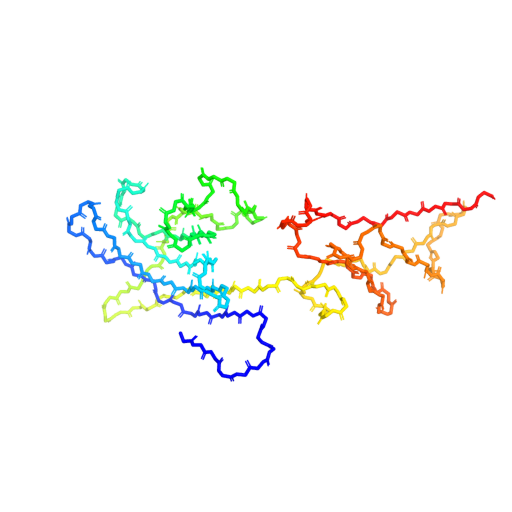O 1
ATOM 589 N N . SER A 1 73 ? -15.948 12.907 -6.077 1.00 92.19 73 SER A N 1
ATOM 590 C CA . SER A 1 73 ? -16.792 12.051 -6.918 1.00 92.19 73 SER A CA 1
ATOM 591 C C . SER A 1 73 ? -16.098 10.775 -7.383 1.00 92.19 73 SER A C 1
ATOM 593 O O . SER A 1 73 ? -16.770 9.780 -7.658 1.00 92.19 73 SER A O 1
ATOM 595 N N . THR A 1 74 ? -14.766 10.775 -7.437 1.00 90.31 74 THR A N 1
ATOM 596 C CA . THR A 1 74 ? -13.950 9.594 -7.703 1.00 90.31 74 THR A CA 1
ATOM 597 C C . THR A 1 74 ? -13.458 8.993 -6.397 1.00 90.31 74 THR A C 1
ATOM 599 O O . THR A 1 74 ? -13.250 9.674 -5.389 1.00 90.31 74 THR A O 1
ATOM 602 N N . GLY A 1 75 ? -13.269 7.685 -6.400 1.00 90.62 75 GLY A N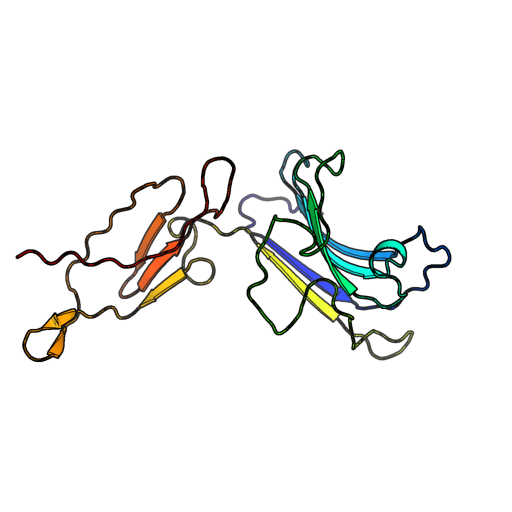 1
ATOM 603 C CA . GLY A 1 75 ? -13.061 6.986 -5.153 1.00 90.62 75 GLY A CA 1
ATOM 604 C C . GLY A 1 75 ? -13.357 5.517 -5.303 1.00 90.62 75 GLY A C 1
ATOM 605 O O . GLY A 1 75 ? -14.385 5.162 -5.881 1.00 90.62 75 GLY A O 1
ATOM 606 N N . CYS A 1 76 ? -12.503 4.654 -4.770 1.00 93.31 76 CYS A N 1
ATOM 607 C CA . CYS A 1 76 ? -12.826 3.241 -4.750 1.00 93.31 76 CYS A CA 1
ATOM 608 C C . CYS A 1 76 ? -12.129 2.480 -3.644 1.00 93.31 76 CYS A C 1
ATOM 610 O O . CYS A 1 76 ? -10.910 2.548 -3.494 1.00 93.31 76 CYS A O 1
ATOM 612 N N . TYR A 1 77 ? -12.927 1.695 -2.930 1.00 94.31 77 TYR A N 1
ATOM 613 C CA . TYR A 1 77 ? -12.441 0.713 -1.981 1.00 94.31 77 TYR A CA 1
ATOM 614 C C . TYR A 1 77 ? -12.075 -0.581 -2.683 1.00 94.31 77 TYR A C 1
ATOM 616 O O . TYR A 1 77 ? -12.874 -1.125 -3.449 1.00 94.31 77 TYR A O 1
ATOM 624 N N . ASN A 1 78 ? -10.929 -1.138 -2.301 1.00 93.44 78 ASN A N 1
ATOM 625 C CA . ASN A 1 78 ? -10.508 -2.485 -2.653 1.00 93.44 78 ASN A CA 1
ATOM 626 C C . ASN A 1 78 ? -10.677 -2.745 -4.167 1.00 93.44 78 ASN A C 1
ATOM 628 O O . ASN A 1 78 ? -10.627 -1.831 -4.988 1.00 93.44 78 ASN A O 1
ATOM 632 N N . ALA A 1 79 ? -10.855 -4.001 -4.563 1.00 89.19 79 ALA A N 1
ATOM 633 C CA . ALA A 1 79 ? -11.087 -4.357 -5.959 1.00 89.19 79 ALA A CA 1
ATOM 634 C C . ALA A 1 79 ? -12.567 -4.199 -6.379 1.00 89.19 79 ALA A C 1
ATOM 636 O O . ALA A 1 79 ? -13.032 -4.928 -7.253 1.00 89.19 79 ALA A O 1
ATOM 637 N N . LEU A 1 80 ? -13.332 -3.294 -5.744 1.00 90.38 80 LEU A N 1
ATOM 638 C CA . LEU A 1 80 ? -14.758 -3.100 -6.055 1.00 90.38 80 LEU A CA 1
ATOM 639 C C . LEU A 1 80 ? -14.981 -2.387 -7.395 1.00 90.38 80 LEU A C 1
ATOM 641 O O . LEU A 1 80 ? -16.073 -2.449 -7.956 1.00 90.38 80 LEU A O 1
ATOM 645 N N . CYS A 1 81 ? -13.949 -1.738 -7.926 1.00 88.06 81 CYS A N 1
ATOM 646 C CA . CYS A 1 81 ? -13.944 -1.149 -9.254 1.00 88.06 81 CYS A CA 1
ATOM 647 C C . CYS A 1 81 ? -12.536 -1.208 -9.869 1.00 88.06 81 CYS A C 1
ATOM 649 O O . CYS A 1 81 ? -11.563 -1.610 -9.228 1.00 88.06 81 CYS A O 1
ATOM 651 N N . SER A 1 82 ? -12.418 -0.808 -11.134 1.00 80.69 82 SER A N 1
ATOM 652 C CA . SER A 1 82 ? -11.126 -0.700 -11.810 1.00 80.69 82 SER A CA 1
ATOM 653 C C . SER A 1 82 ? -10.269 0.409 -11.195 1.00 80.69 82 SER A C 1
ATOM 655 O O . SER A 1 82 ? -10.741 1.530 -11.036 1.00 80.69 82 SER A O 1
ATOM 657 N N . GLY A 1 83 ? -8.998 0.117 -10.933 1.00 77.25 83 GLY A N 1
ATOM 658 C CA . GLY A 1 83 ? -8.021 1.110 -10.469 1.00 77.25 83 GLY A CA 1
ATOM 659 C C . GLY A 1 83 ? -6.657 0.501 -10.154 1.00 77.25 83 GLY A C 1
ATOM 660 O O . GLY A 1 83 ? -5.628 1.139 -10.338 1.00 77.25 83 GLY A O 1
ATOM 661 N N . PHE A 1 84 ? -6.630 -0.772 -9.765 1.00 78.56 84 PHE A N 1
ATOM 662 C CA . PHE A 1 84 ? -5.397 -1.514 -9.522 1.00 78.56 84 PHE A CA 1
ATOM 663 C C . PHE A 1 84 ? -5.595 -3.016 -9.752 1.00 78.56 84 PHE A C 1
ATOM 665 O O . PHE A 1 84 ? -6.716 -3.503 -9.894 1.00 78.56 84 PHE A O 1
ATOM 672 N N . VAL A 1 85 ? -4.485 -3.755 -9.784 1.00 79.81 85 VAL A N 1
ATOM 673 C CA . VAL A 1 85 ? -4.462 -5.210 -9.975 1.00 79.81 85 VAL A CA 1
ATOM 674 C C . VAL A 1 85 ? -3.751 -5.853 -8.789 1.00 79.81 85 VAL A C 1
ATOM 676 O O . VAL A 1 85 ? -2.573 -5.593 -8.551 1.00 79.81 85 VAL A O 1
ATOM 679 N N . GLN A 1 86 ? -4.453 -6.712 -8.049 1.00 81.38 86 GLN A N 1
ATOM 680 C CA . GLN A 1 86 ? -3.834 -7.524 -7.004 1.00 81.38 86 GLN A CA 1
ATOM 681 C C . GLN A 1 86 ? -3.012 -8.647 -7.651 1.00 81.38 86 GLN A C 1
ATOM 683 O O . GLN A 1 86 ? -3.541 -9.473 -8.389 1.00 81.38 86 GLN A O 1
ATOM 688 N N . THR A 1 87 ? -1.711 -8.684 -7.371 1.00 80.31 87 THR A N 1
ATOM 689 C CA . THR A 1 87 ? -0.775 -9.649 -7.980 1.00 80.31 87 THR A CA 1
ATOM 690 C C . THR A 1 87 ? -0.469 -10.849 -7.086 1.00 80.31 87 THR A C 1
ATOM 692 O O . THR A 1 87 ? 0.002 -11.878 -7.564 1.00 80.31 87 THR A O 1
ATOM 695 N N . THR A 1 88 ? -0.730 -10.736 -5.783 1.00 82.38 88 THR A N 1
ATOM 696 C CA . THR A 1 88 ? -0.488 -11.789 -4.791 1.00 82.38 88 THR A CA 1
ATOM 697 C C . THR A 1 88 ? -1.791 -12.451 -4.357 1.00 82.38 88 THR A C 1
ATOM 699 O O . THR A 1 88 ? -2.832 -11.807 -4.273 1.00 82.38 88 THR A O 1
ATOM 702 N N . LEU A 1 89 ? -1.723 -13.740 -4.029 1.00 81.62 89 LEU A N 1
ATOM 703 C CA . LEU A 1 89 ? -2.830 -14.495 -3.429 1.00 81.62 89 LEU A CA 1
ATOM 704 C C . LEU A 1 89 ? -2.649 -14.707 -1.919 1.00 81.62 89 LEU A C 1
ATOM 706 O O . LEU A 1 89 ? -3.491 -15.330 -1.283 1.00 81.62 89 LEU A O 1
ATOM 710 N N . LYS A 1 90 ? -1.540 -14.228 -1.337 1.00 84.56 90 LYS A N 1
ATOM 711 C CA . LYS A 1 90 ? -1.230 -14.449 0.087 1.00 84.56 90 LYS A CA 1
ATOM 712 C C . LYS A 1 90 ? -2.106 -13.618 1.022 1.00 84.56 90 LYS A C 1
ATOM 714 O O . LYS A 1 90 ? -2.423 -14.067 2.113 1.00 84.56 90 LYS A O 1
ATOM 719 N N . ILE A 1 91 ? -2.434 -12.400 0.603 1.00 84.75 91 ILE A N 1
ATOM 720 C CA . ILE A 1 91 ? -3.254 -11.435 1.336 1.00 84.75 91 ILE A CA 1
ATOM 721 C C . ILE A 1 91 ? -4.173 -10.808 0.298 1.00 84.75 91 ILE A C 1
ATOM 723 O O . ILE A 1 91 ? -3.707 -10.482 -0.796 1.00 84.75 91 ILE A O 1
ATOM 727 N N . SER A 1 92 ? -5.458 -10.677 0.622 1.00 88.88 92 SER A N 1
ATOM 728 C CA . SER A 1 92 ? -6.443 -10.077 -0.278 1.00 88.88 92 SER A CA 1
ATOM 729 C C . SER A 1 92 ? -7.024 -8.810 0.323 1.00 88.88 92 SER A C 1
ATOM 731 O O . SER A 1 92 ? -7.261 -8.734 1.524 1.00 88.88 92 SER A O 1
ATOM 733 N N . LEU A 1 93 ? -7.273 -7.808 -0.508 1.00 92.31 93 LEU A N 1
ATOM 734 C CA . LEU A 1 93 ? -7.944 -6.595 -0.047 1.00 92.31 93 LEU A CA 1
ATOM 735 C C . LEU A 1 93 ? -9.396 -6.911 0.337 1.00 92.31 93 LEU A C 1
ATOM 737 O O . LEU A 1 93 ? -10.073 -7.682 -0.342 1.00 92.31 93 LEU A O 1
ATOM 741 N N . GLY A 1 94 ? -9.846 -6.364 1.463 1.00 93.12 94 GLY A N 1
ATOM 742 C CA . GLY A 1 94 ? -11.095 -6.732 2.129 1.00 93.12 94 GLY A CA 1
ATOM 743 C C . GLY A 1 94 ? -11.023 -8.026 2.952 1.00 93.12 94 GLY A C 1
ATOM 744 O O . GLY A 1 94 ? -12.034 -8.434 3.525 1.00 93.12 94 GLY A O 1
ATOM 745 N N . SER A 1 95 ? -9.866 -8.699 3.043 1.00 92.88 95 SER A N 1
ATOM 746 C CA . SER A 1 95 ? -9.729 -9.892 3.889 1.00 92.88 95 SER A CA 1
ATOM 747 C C . SER A 1 95 ? -9.612 -9.528 5.364 1.00 92.88 95 SER A C 1
ATOM 749 O O . SER A 1 95 ? -8.995 -8.518 5.709 1.00 92.88 95 SER A O 1
ATOM 751 N N . ARG A 1 96 ? -10.133 -10.399 6.235 1.00 96.06 96 ARG A N 1
ATOM 752 C CA . ARG A 1 96 ? -10.002 -10.266 7.689 1.00 96.06 96 ARG A CA 1
ATOM 753 C C . ARG A 1 96 ? -8.535 -10.255 8.125 1.00 96.06 96 ARG A C 1
ATOM 755 O O . ARG A 1 96 ? -7.720 -11.017 7.613 1.00 96.06 96 ARG A O 1
ATOM 762 N N . VAL A 1 97 ? -8.237 -9.424 9.115 1.00 95.69 97 VAL A N 1
ATOM 763 C CA . VAL A 1 97 ? -6.988 -9.447 9.872 1.00 95.69 97 VAL A CA 1
ATOM 764 C C . VAL A 1 97 ? -7.123 -10.472 11.002 1.00 95.69 97 VAL A C 1
ATOM 766 O O . VAL A 1 97 ? -7.873 -10.257 11.948 1.00 95.69 97 VAL A O 1
ATOM 769 N N . ASP A 1 98 ? -6.424 -11.606 10.900 1.00 90.19 98 ASP A N 1
ATOM 770 C CA . ASP A 1 98 ? -6.595 -12.718 11.851 1.00 90.19 98 ASP A CA 1
ATOM 771 C C . ASP A 1 98 ? -5.863 -12.515 13.192 1.00 90.19 98 ASP A C 1
ATOM 773 O O . ASP A 1 98 ? -6.388 -12.874 14.244 1.00 90.19 98 ASP A O 1
ATOM 777 N N . ASN A 1 99 ? -4.655 -11.942 13.173 1.00 92.00 99 ASN A N 1
ATOM 778 C CA . ASN A 1 99 ? -3.836 -11.732 14.371 1.00 92.00 99 ASN A CA 1
ATOM 779 C C . ASN A 1 99 ? -3.857 -10.256 14.775 1.00 92.00 99 ASN A C 1
ATOM 781 O O . ASN A 1 99 ? -3.183 -9.433 14.156 1.00 92.00 99 ASN A O 1
ATOM 785 N N . ILE A 1 100 ? -4.605 -9.939 15.832 1.00 95.94 100 ILE A N 1
ATOM 786 C CA . ILE A 1 100 ? -4.749 -8.579 16.368 1.00 95.94 100 ILE A CA 1
ATOM 787 C C . ILE A 1 100 ? -4.035 -8.412 17.713 1.00 95.94 100 ILE A C 1
ATOM 789 O O . ILE A 1 100 ? -3.770 -9.379 18.431 1.00 95.94 100 ILE A O 1
ATOM 793 N N . SER A 1 101 ? -3.742 -7.164 18.057 1.00 97.19 101 SER A N 1
ATOM 794 C CA . SER A 1 101 ? -3.198 -6.767 19.349 1.00 97.19 101 SER A CA 1
ATOM 795 C C . SER A 1 101 ? -4.201 -6.945 20.482 1.00 97.19 101 SER A C 1
ATOM 797 O O . SER A 1 101 ? -5.415 -6.809 20.312 1.00 97.19 101 SER A O 1
ATOM 799 N N . ILE A 1 102 ? -3.664 -7.206 21.673 1.00 96.38 102 ILE A N 1
ATOM 800 C CA . ILE A 1 102 ? -4.419 -7.365 22.916 1.00 96.38 102 ILE A CA 1
ATOM 801 C C . ILE A 1 102 ? -4.049 -6.225 23.866 1.00 96.38 102 ILE A C 1
ATOM 803 O O . ILE A 1 102 ? -2.871 -5.917 24.064 1.00 96.38 102 ILE A O 1
ATOM 807 N N . PHE A 1 103 ? -5.055 -5.599 24.481 1.00 93.75 103 PHE A N 1
ATOM 808 C CA . PHE A 1 103 ? -4.844 -4.538 25.465 1.00 93.75 103 PHE A CA 1
ATOM 809 C C . PHE A 1 103 ? -4.014 -5.052 26.649 1.00 93.75 103 PHE A C 1
ATOM 811 O O . PHE A 1 103 ? -4.334 -6.093 27.220 1.00 93.75 103 PHE A O 1
ATOM 818 N N . ASN A 1 104 ? -2.940 -4.337 27.005 1.00 94.44 104 ASN A N 1
ATOM 819 C CA . ASN A 1 104 ? -1.938 -4.770 27.994 1.00 94.44 104 ASN A CA 1
ATOM 820 C C . ASN A 1 104 ? -1.357 -6.177 27.738 1.00 94.44 104 ASN A C 1
ATOM 822 O O . ASN A 1 104 ? -0.907 -6.848 28.666 1.00 94.44 104 ASN A O 1
ATOM 826 N N . GLY A 1 105 ? -1.366 -6.627 26.483 1.00 95.94 105 GLY A N 1
ATOM 827 C CA . GLY A 1 105 ? -0.910 -7.950 26.079 1.00 95.94 105 GLY A CA 1
ATOM 828 C C . GLY A 1 105 ? -0.053 -7.911 24.820 1.00 95.94 105 GLY A C 1
ATOM 829 O O . GLY A 1 105 ? 0.583 -6.904 24.496 1.00 95.94 105 GLY A O 1
ATOM 830 N N . GLN A 1 106 ? -0.031 -9.040 24.109 1.00 96.50 106 GLN A N 1
ATOM 831 C CA . GLN A 1 106 ? 0.745 -9.192 22.884 1.00 96.50 106 GLN A CA 1
ATOM 832 C C . GLN A 1 106 ? 0.306 -8.171 21.829 1.00 96.50 106 GLN A C 1
ATOM 834 O O . GLN A 1 106 ? -0.882 -8.028 21.548 1.00 96.50 106 GLN A O 1
ATOM 839 N N . GLN A 1 107 ? 1.285 -7.477 21.252 1.00 96.44 107 GLN A N 1
ATOM 840 C CA . GLN A 1 107 ? 1.082 -6.520 20.171 1.00 96.44 107 GLN A CA 1
ATOM 841 C C . GLN A 1 107 ? 1.371 -7.189 18.825 1.00 96.44 107 GLN A C 1
ATOM 843 O O . GLN A 1 107 ? 2.307 -7.983 18.718 1.00 96.44 107 GLN A O 1
ATOM 848 N N . GLN A 1 108 ? 0.565 -6.864 17.821 1.00 96.69 108 GLN A N 1
ATOM 849 C CA . GLN A 1 108 ? 0.705 -7.303 16.437 1.00 96.69 108 GLN A CA 1
ATOM 850 C C . GLN A 1 108 ? 0.788 -6.077 15.533 1.00 96.69 108 GLN A C 1
ATOM 852 O O . GLN A 1 108 ? 0.088 -5.085 15.743 1.00 96.69 108 GLN A O 1
ATOM 857 N N . GLU A 1 109 ? 1.627 -6.150 14.507 1.00 95.56 109 GLU A N 1
ATOM 858 C CA . GLU A 1 109 ? 1.792 -5.081 13.529 1.00 95.56 109 GLU A CA 1
ATOM 859 C C . GLU A 1 109 ? 1.890 -5.636 12.111 1.00 95.56 109 GLU A C 1
ATOM 861 O O . GLU A 1 109 ? 2.335 -6.763 11.888 1.00 95.56 109 GLU A O 1
ATOM 866 N N . ALA A 1 110 ? 1.485 -4.816 11.146 1.00 92.81 110 ALA A N 1
ATOM 867 C CA . ALA A 1 110 ? 1.746 -5.044 9.735 1.00 92.81 110 ALA A CA 1
ATOM 868 C C . ALA A 1 110 ? 2.517 -3.856 9.157 1.00 92.81 110 ALA A C 1
ATOM 870 O O . ALA A 1 110 ? 2.250 -2.699 9.489 1.00 92.81 110 ALA A O 1
ATOM 871 N N . SER A 1 111 ? 3.473 -4.139 8.274 1.00 93.50 111 SER A N 1
ATOM 872 C CA . SER A 1 111 ? 4.175 -3.106 7.516 1.00 93.50 111 SER A CA 1
ATOM 873 C C . SER A 1 111 ? 3.458 -2.831 6.199 1.00 93.50 111 SER A C 1
ATOM 875 O O . SER A 1 111 ? 3.294 -3.728 5.374 1.00 93.50 111 SER A O 1
ATOM 877 N N . PHE A 1 112 ? 3.094 -1.573 5.985 1.00 90.56 112 PHE A N 1
ATOM 878 C CA . PHE A 1 112 ? 2.511 -1.071 4.749 1.00 90.56 112 PHE A CA 1
ATOM 879 C C . PHE A 1 112 ? 3.553 -0.226 4.033 1.00 90.56 112 PHE A C 1
ATOM 881 O O . PHE A 1 112 ? 4.025 0.770 4.582 1.00 90.56 112 PHE A O 1
ATOM 888 N N . THR A 1 113 ? 3.918 -0.627 2.818 1.00 89.06 113 THR A N 1
ATOM 889 C CA . THR A 1 113 ? 4.894 0.080 1.985 1.00 89.06 113 THR A CA 1
ATOM 890 C C . THR A 1 113 ? 4.224 0.501 0.690 1.00 89.06 113 THR A C 1
ATOM 892 O O . THR A 1 113 ? 3.705 -0.338 -0.044 1.00 89.06 113 THR A O 1
ATOM 895 N N . MET A 1 114 ? 4.272 1.793 0.392 1.00 86.69 114 MET A N 1
ATOM 896 C CA . MET A 1 114 ? 3.739 2.380 -0.830 1.00 86.69 114 MET A CA 1
ATOM 897 C C . MET A 1 114 ? 4.863 3.110 -1.549 1.00 86.69 114 MET A C 1
ATOM 899 O O . MET A 1 114 ? 5.551 3.927 -0.945 1.00 86.69 114 MET A O 1
ATOM 903 N N . PHE A 1 115 ? 5.071 2.825 -2.829 1.00 80.88 115 PHE A N 1
ATOM 904 C CA . PHE A 1 115 ? 6.135 3.451 -3.605 1.00 80.88 115 PHE A CA 1
ATOM 905 C C . PHE A 1 115 ? 5.713 3.660 -5.054 1.00 80.88 115 PHE A C 1
ATOM 907 O O . PHE A 1 115 ? 4.932 2.889 -5.615 1.00 80.88 115 PHE A O 1
ATOM 914 N N . LYS A 1 116 ? 6.240 4.727 -5.651 1.00 74.12 116 LYS A N 1
ATOM 915 C CA . LYS A 1 116 ? 6.082 5.033 -7.066 1.00 74.12 116 LYS A CA 1
ATOM 916 C C . LYS A 1 116 ? 7.064 4.179 -7.858 1.00 74.12 116 LYS A C 1
ATOM 918 O O . LYS A 1 116 ? 8.266 4.208 -7.606 1.00 74.12 116 LYS A O 1
ATOM 923 N N . TRP A 1 117 ? 6.549 3.460 -8.847 1.00 62.19 117 TRP A N 1
ATOM 924 C CA . TRP A 1 117 ? 7.383 2.801 -9.845 1.00 62.19 117 TRP A CA 1
ATOM 925 C C . TRP A 1 117 ? 7.937 3.865 -10.795 1.00 62.19 117 TRP A C 1
ATOM 927 O O . TRP A 1 117 ? 7.175 4.591 -11.438 1.00 62.19 117 TRP A O 1
ATOM 937 N N . THR A 1 118 ? 9.258 3.989 -10.854 1.00 60.50 118 THR A N 1
ATOM 938 C CA . THR A 1 118 ? 9.960 4.900 -11.764 1.00 60.50 118 THR A CA 1
ATOM 939 C C . THR A 1 118 ? 10.459 4.163 -13.005 1.00 60.50 118 THR A C 1
ATOM 941 O O . THR A 1 118 ? 10.503 2.931 -13.071 1.00 60.50 118 THR A O 1
ATOM 944 N N . LEU A 1 119 ? 10.796 4.929 -14.044 1.00 59.00 119 LEU A N 1
ATOM 945 C CA . LEU A 1 119 ? 11.426 4.382 -15.242 1.00 59.00 119 LEU A CA 1
ATOM 946 C C . LEU A 1 119 ? 12.763 3.713 -14.858 1.00 59.00 119 LEU A C 1
ATOM 948 O O . LEU A 1 119 ? 13.446 4.189 -13.953 1.00 59.00 119 LEU A O 1
ATOM 952 N N . PRO A 1 120 ? 13.234 2.680 -15.581 1.00 56.31 120 PRO A N 1
ATOM 953 C CA . PRO A 1 120 ? 14.512 2.024 -15.288 1.00 56.31 120 PRO A CA 1
ATOM 954 C C . PRO A 1 120 ? 15.713 2.964 -15.375 1.00 56.31 120 PRO A C 1
ATOM 956 O O . PRO A 1 120 ? 16.771 2.695 -14.807 1.00 56.31 120 PRO A O 1
ATOM 959 N N . ALA A 1 121 ? 15.564 4.054 -16.133 1.00 56.66 121 ALA A N 1
ATOM 960 C CA . ALA A 1 121 ? 16.549 5.120 -16.223 1.00 56.66 121 ALA A CA 1
ATOM 961 C C . ALA A 1 121 ? 16.721 5.865 -14.885 1.00 56.66 121 ALA A C 1
ATOM 963 O O . ALA A 1 121 ? 17.824 6.312 -14.583 1.00 56.66 121 ALA A O 1
ATOM 964 N N . GLU A 1 122 ? 15.661 5.944 -14.079 1.00 57.59 122 GLU A N 1
ATOM 965 C CA . GLU A 1 122 ? 15.590 6.689 -12.817 1.00 57.59 122 GLU A CA 1
ATOM 966 C C . GLU A 1 122 ? 15.811 5.802 -11.581 1.00 57.59 122 GLU A C 1
ATOM 968 O O . GLU A 1 122 ? 16.207 6.301 -10.530 1.00 57.59 122 GLU A O 1
ATOM 973 N N . GLY A 1 123 ? 15.635 4.483 -11.695 1.00 53.03 123 GLY A N 1
ATOM 974 C CA . GLY A 1 123 ? 15.960 3.555 -10.619 1.00 53.03 123 GLY A CA 1
ATOM 975 C C . GLY A 1 123 ? 16.189 2.130 -11.115 1.00 53.03 123 GLY A C 1
ATOM 976 O O . GLY A 1 123 ? 15.434 1.592 -11.920 1.00 53.03 123 GLY A O 1
ATOM 977 N N . GLY A 1 124 ? 17.307 1.545 -10.678 1.00 55.78 124 GLY A N 1
ATOM 978 C CA . GLY A 1 124 ? 17.746 0.206 -11.071 1.00 55.78 124 GLY A CA 1
ATOM 979 C C . GLY A 1 124 ? 17.008 -0.922 -10.339 1.00 55.78 124 GLY A C 1
ATOM 980 O O . GLY A 1 124 ? 15.788 -0.905 -10.187 1.00 55.78 124 GLY A O 1
ATOM 981 N N . PHE A 1 125 ? 17.772 -1.934 -9.918 1.00 51.62 125 PHE A N 1
ATOM 982 C CA . PHE A 1 125 ? 17.300 -3.142 -9.235 1.00 51.62 125 PHE A CA 1
ATOM 983 C C . PHE A 1 125 ? 16.220 -2.874 -8.164 1.00 51.62 125 PHE A C 1
ATOM 985 O O . PHE A 1 125 ? 16.408 -2.045 -7.279 1.00 51.62 125 PHE A O 1
ATOM 992 N N . GLY A 1 126 ? 15.120 -3.637 -8.208 1.00 56.31 126 GLY A N 1
ATOM 993 C CA . GLY A 1 126 ? 14.080 -3.669 -7.164 1.00 56.31 126 GLY A CA 1
ATOM 994 C C . GLY A 1 126 ? 12.790 -2.903 -7.478 1.00 56.31 126 GLY A C 1
ATOM 995 O O . GLY A 1 126 ? 11.777 -3.162 -6.837 1.00 56.31 126 GLY A O 1
ATOM 996 N N . ILE A 1 127 ? 12.805 -2.027 -8.487 1.00 60.06 127 ILE A N 1
ATOM 997 C CA . ILE A 1 127 ? 11.663 -1.173 -8.875 1.00 60.06 127 ILE A CA 1
ATOM 998 C C . ILE A 1 127 ? 11.398 -1.178 -10.390 1.00 60.06 127 ILE A C 1
ATOM 1000 O O . ILE A 1 127 ? 10.731 -0.304 -10.929 1.00 60.06 127 ILE A O 1
ATOM 1004 N N . SER A 1 128 ? 11.934 -2.167 -11.102 1.00 68.94 128 SER A N 1
ATOM 1005 C CA . SER A 1 128 ? 11.660 -2.418 -12.518 1.00 68.94 128 SER A CA 1
ATOM 1006 C C . SER A 1 128 ? 11.659 -3.924 -12.786 1.00 68.94 128 SER A C 1
ATOM 1008 O O . SER A 1 128 ? 12.300 -4.700 -12.069 1.00 68.94 128 SER A O 1
ATOM 1010 N N . SER A 1 129 ? 10.914 -4.356 -13.804 1.00 73.44 129 SER A N 1
ATOM 1011 C CA . SER A 1 129 ? 10.994 -5.735 -14.290 1.00 73.44 129 SER A CA 1
ATOM 1012 C C . SER A 1 129 ? 12.353 -5.946 -14.951 1.00 73.44 129 SER A C 1
ATOM 1014 O O . SER A 1 129 ? 12.887 -5.017 -15.560 1.00 73.44 129 SER A O 1
ATOM 1016 N N . TYR A 1 130 ? 12.918 -7.152 -14.860 1.00 79.62 130 TYR A N 1
ATOM 1017 C CA . TYR A 1 130 ? 14.204 -7.439 -15.488 1.00 79.62 130 TYR A CA 1
ATOM 1018 C C . TYR A 1 130 ? 14.280 -8.820 -16.142 1.00 79.62 130 TYR A C 1
ATOM 1020 O O . TYR A 1 130 ? 13.709 -9.795 -15.655 1.00 79.62 130 TYR A O 1
ATOM 1028 N N . PHE A 1 131 ? 15.060 -8.902 -17.219 1.00 79.81 131 PHE A N 1
ATOM 1029 C CA . PHE A 1 131 ? 15.639 -10.148 -17.722 1.00 79.81 131 PHE A CA 1
ATOM 1030 C C . PHE A 1 131 ? 17.111 -10.199 -17.318 1.00 79.81 131 PHE A C 1
ATOM 1032 O O . PHE A 1 131 ? 17.773 -9.163 -17.279 1.00 79.81 131 PHE A O 1
ATOM 1039 N N . ARG A 1 132 ? 17.642 -11.390 -17.046 1.00 82.25 132 ARG A N 1
ATOM 1040 C CA . ARG A 1 132 ? 19.079 -11.591 -16.828 1.00 82.25 132 ARG A CA 1
ATOM 1041 C C . ARG A 1 132 ? 19.583 -12.791 -17.608 1.00 82.25 132 ARG A C 1
ATOM 1043 O O . ARG A 1 132 ? 18.802 -13.691 -17.912 1.00 82.25 132 ARG A O 1
ATOM 1050 N N . ASP A 1 133 ? 20.881 -12.798 -17.893 1.00 80.00 133 ASP A N 1
ATOM 1051 C CA . ASP A 1 133 ? 21.587 -13.926 -18.515 1.00 80.00 133 ASP A CA 1
ATOM 1052 C C . ASP A 1 133 ? 20.961 -14.375 -19.847 1.00 80.00 133 ASP A C 1
ATOM 1054 O O . ASP A 1 133 ? 20.897 -15.567 -20.158 1.00 80.00 133 ASP A O 1
ATOM 1058 N N . VAL A 1 134 ? 20.491 -13.407 -20.643 1.00 78.38 134 VAL A N 1
ATOM 1059 C CA . VAL A 1 134 ? 19.923 -13.656 -21.972 1.00 78.38 134 VAL A CA 1
ATOM 1060 C C . VAL A 1 134 ? 21.002 -14.251 -22.879 1.00 78.38 134 VAL A C 1
ATOM 1062 O O . VAL A 1 134 ? 22.054 -13.651 -23.107 1.00 78.38 134 VAL A O 1
ATOM 1065 N N . LYS A 1 135 ? 20.721 -15.438 -23.417 1.00 83.12 135 LYS A N 1
ATOM 1066 C CA . LYS A 1 135 ? 21.583 -16.161 -24.358 1.00 83.12 135 LYS A CA 1
ATOM 1067 C C . LYS A 1 135 ? 20.809 -16.467 -25.632 1.00 83.12 135 LYS A C 1
ATOM 1069 O O . LYS A 1 135 ? 19.596 -16.662 -25.593 1.00 83.12 135 LYS A O 1
ATOM 1074 N N . VAL A 1 136 ? 21.519 -16.543 -26.750 1.00 81.50 136 VAL A N 1
ATOM 1075 C CA . VAL A 1 136 ? 20.981 -17.015 -28.031 1.00 81.50 136 VAL A CA 1
ATOM 1076 C C . VAL A 1 136 ? 21.453 -18.438 -28.280 1.00 81.50 136 VAL A C 1
ATOM 1078 O O . VAL A 1 136 ? 22.586 -18.776 -27.955 1.00 81.50 136 VAL A O 1
ATOM 1081 N N . LEU A 1 137 ? 20.586 -19.281 -28.832 1.00 84.38 137 LEU A N 1
ATOM 1082 C CA . LEU A 1 137 ? 20.965 -20.630 -29.241 1.00 84.38 137 LEU A CA 1
ATOM 1083 C C . LEU A 1 137 ? 21.493 -20.593 -30.677 1.00 84.38 137 LEU A C 1
ATOM 1085 O O . LEU A 1 137 ? 20.861 -19.997 -31.552 1.00 84.38 137 LEU A O 1
ATOM 1089 N N . ASP A 1 138 ? 22.645 -21.214 -30.917 1.00 82.62 138 ASP A N 1
ATOM 1090 C CA . ASP A 1 138 ? 23.155 -21.422 -32.272 1.00 82.62 138 ASP A CA 1
ATOM 1091 C C . ASP A 1 138 ? 22.482 -22.629 -32.964 1.00 82.62 138 ASP A C 1
ATOM 1093 O O . ASP A 1 138 ? 21.575 -23.267 -32.425 1.00 82.62 138 ASP A O 1
ATOM 1097 N N . ARG A 1 139 ? 22.920 -22.955 -34.189 1.00 86.31 139 ARG A N 1
ATOM 1098 C CA . ARG A 1 139 ? 22.374 -24.084 -34.970 1.00 86.31 139 ARG A CA 1
ATOM 1099 C C . ARG A 1 139 ? 22.602 -25.453 -34.319 1.00 86.31 139 ARG A C 1
ATOM 1101 O O . ARG A 1 139 ? 21.920 -26.403 -34.687 1.00 86.31 139 ARG A O 1
ATOM 1108 N N . ASN A 1 140 ? 23.542 -25.544 -33.382 1.00 93.38 140 ASN A N 1
ATOM 1109 C CA . ASN A 1 140 ? 23.861 -26.754 -32.634 1.00 93.38 140 ASN A CA 1
ATOM 1110 C C . ASN A 1 140 ? 23.165 -26.772 -31.263 1.00 93.38 140 ASN A C 1
ATOM 1112 O O . ASN A 1 140 ? 23.454 -27.648 -30.453 1.00 93.38 140 ASN A O 1
ATOM 1116 N N . TYR A 1 141 ? 22.247 -25.831 -31.008 1.00 83.88 141 TYR A N 1
ATOM 1117 C CA . TYR A 1 141 ? 21.561 -25.639 -29.729 1.00 83.88 141 TYR A CA 1
ATOM 1118 C C . TYR A 1 141 ? 22.494 -25.249 -28.574 1.00 83.88 141 TYR A C 1
ATOM 1120 O O . TYR A 1 141 ? 22.126 -25.392 -27.406 1.00 83.88 141 TYR A O 1
ATOM 1128 N N . GLU A 1 142 ? 23.680 -24.709 -28.865 1.00 89.25 142 GLU A N 1
ATOM 1129 C CA . GLU A 1 142 ? 24.546 -24.175 -27.821 1.00 89.25 142 GLU A CA 1
ATOM 1130 C C . GLU A 1 142 ? 24.164 -22.737 -27.472 1.00 89.25 142 GLU A C 1
ATOM 1132 O O . GLU A 1 142 ? 24.006 -21.879 -28.341 1.00 89.25 142 GLU A O 1
ATOM 1137 N N . ALA A 1 143 ? 24.061 -22.457 -26.173 1.00 85.38 143 ALA A N 1
ATOM 1138 C CA . ALA A 1 143 ? 23.762 -21.125 -25.672 1.00 85.38 143 ALA A CA 1
ATOM 1139 C C . ALA A 1 143 ? 25.002 -20.224 -25.736 1.00 85.38 143 ALA A C 1
ATOM 1141 O O . ALA A 1 143 ? 25.955 -20.397 -24.973 1.00 85.38 143 ALA A O 1
ATOM 1142 N N . LYS A 1 144 ? 24.970 -19.229 -26.621 1.00 83.31 144 LYS A N 1
ATOM 1143 C CA . LYS A 1 144 ? 25.991 -18.189 -26.755 1.00 83.31 144 LYS A CA 1
ATOM 1144 C C . LYS A 1 144 ? 25.534 -16.900 -26.077 1.00 83.31 144 LYS A C 1
ATOM 1146 O O . LYS A 1 144 ? 24.358 -16.530 -26.123 1.00 83.31 144 LYS A O 1
ATOM 1151 N N . VAL A 1 145 ? 26.477 -16.224 -25.427 1.00 78.12 145 VAL A N 1
ATOM 1152 C CA . VAL A 1 145 ? 26.245 -14.902 -24.834 1.00 78.12 145 VAL A CA 1
ATOM 1153 C C . VAL A 1 145 ? 26.090 -13.888 -25.962 1.00 78.12 145 VAL A C 1
ATOM 1155 O O . VAL A 1 145 ? 26.812 -13.939 -26.955 1.00 78.12 145 VAL A O 1
ATOM 1158 N N . VAL A 1 146 ? 25.127 -12.980 -25.823 1.00 73.19 146 VAL A N 1
ATOM 1159 C CA . VAL A 1 146 ? 24.916 -11.912 -26.800 1.00 73.19 146 VAL A CA 1
ATOM 1160 C C . VAL A 1 146 ? 25.901 -10.781 -26.512 1.00 73.19 146 VAL A C 1
ATOM 1162 O O . VAL A 1 146 ? 25.775 -10.100 -25.500 1.00 73.19 146 VAL A O 1
ATOM 1165 N N . GLU A 1 147 ? 26.882 -10.579 -27.392 1.00 68.56 147 GLU A N 1
ATOM 1166 C CA . GLU A 1 147 ? 27.930 -9.559 -27.208 1.00 68.56 147 GLU A CA 1
ATOM 1167 C C . GLU A 1 147 ? 27.464 -8.136 -27.556 1.00 68.56 147 GLU A C 1
ATOM 1169 O O . GLU A 1 147 ? 28.031 -7.158 -27.076 1.00 68.56 147 GLU A O 1
ATOM 1174 N N . THR A 1 148 ? 26.431 -7.983 -28.391 1.00 67.62 148 THR A N 1
ATOM 1175 C CA . THR A 1 148 ? 25.891 -6.668 -28.771 1.00 67.62 148 THR A CA 1
ATOM 1176 C C . THR A 1 148 ? 24.371 -6.699 -28.782 1.00 67.62 148 THR A C 1
ATOM 1178 O O . THR A 1 148 ? 23.760 -7.395 -29.593 1.00 67.62 148 THR A O 1
ATOM 1181 N N . VAL A 1 149 ? 23.757 -5.912 -27.897 1.00 69.31 149 VAL A N 1
ATOM 1182 C CA . VAL A 1 149 ? 22.304 -5.742 -27.829 1.00 69.31 149 VAL A CA 1
ATOM 1183 C C . VAL A 1 149 ? 21.946 -4.308 -28.189 1.00 69.31 149 VAL A C 1
ATOM 1185 O O . VAL A 1 149 ? 22.429 -3.365 -27.571 1.00 69.31 149 VAL A O 1
ATOM 1188 N N . LEU A 1 150 ? 21.085 -4.154 -29.194 1.00 71.62 150 LEU A N 1
ATOM 1189 C CA . LEU A 1 150 ? 20.461 -2.878 -29.525 1.00 71.62 150 LEU A CA 1
ATOM 1190 C C . LEU A 1 150 ? 19.112 -2.793 -28.823 1.00 71.62 150 LEU A C 1
ATOM 1192 O O . LEU A 1 150 ? 18.321 -3.736 -28.863 1.00 71.62 150 LEU A O 1
ATOM 1196 N N . THR A 1 151 ? 18.850 -1.651 -28.205 1.00 72.06 151 THR A N 1
ATOM 1197 C CA . THR A 1 151 ? 17.603 -1.380 -27.499 1.00 72.06 151 THR A CA 1
ATOM 1198 C C . THR A 1 151 ? 16.742 -0.432 -28.319 1.00 72.06 151 THR A C 1
ATOM 1200 O O . THR A 1 151 ? 17.228 0.441 -29.036 1.00 72.06 151 THR A O 1
ATOM 1203 N N . THR A 1 152 ? 15.431 -0.628 -28.264 1.00 73.50 152 THR A N 1
ATOM 1204 C CA . THR A 1 152 ? 14.456 0.263 -28.889 1.00 73.50 152 THR A CA 1
ATOM 1205 C C . THR A 1 152 ? 13.223 0.289 -28.013 1.00 73.50 152 THR A C 1
ATOM 1207 O O . THR A 1 152 ? 12.743 -0.757 -27.579 1.00 73.50 152 THR A O 1
ATOM 1210 N N . THR A 1 153 ? 12.721 1.489 -27.764 1.00 74.50 153 THR A N 1
ATOM 1211 C CA . THR A 1 153 ? 11.442 1.724 -27.106 1.00 74.50 153 THR A CA 1
ATOM 1212 C C . THR A 1 153 ? 10.518 2.409 -28.103 1.00 74.50 153 THR A C 1
ATOM 1214 O O . THR A 1 153 ? 10.918 3.325 -28.817 1.00 74.50 153 THR A O 1
ATOM 1217 N N . THR A 1 154 ? 9.279 1.935 -28.201 1.00 81.56 154 THR A N 1
ATOM 1218 C CA . THR A 1 154 ? 8.280 2.505 -29.116 1.00 81.56 154 THR A CA 1
ATOM 1219 C C . THR A 1 154 ? 7.572 3.731 -28.536 1.00 81.56 154 THR A C 1
ATOM 1221 O O . THR A 1 154 ? 7.044 4.534 -29.294 1.00 81.56 154 THR A O 1
ATOM 1224 N N . ASN A 1 155 ? 7.586 3.904 -27.211 1.00 80.44 155 ASN A N 1
ATOM 1225 C CA . ASN A 1 155 ? 7.110 5.100 -26.524 1.00 80.44 155 ASN A CA 1
ATOM 1226 C C . ASN A 1 155 ? 7.959 5.321 -25.262 1.00 80.44 155 ASN A C 1
ATOM 1228 O O . ASN A 1 155 ? 7.735 4.680 -24.236 1.00 80.44 155 ASN A O 1
ATOM 1232 N N . ALA A 1 156 ? 8.956 6.198 -25.372 1.00 80.31 156 ALA A N 1
ATOM 1233 C CA . ALA A 1 156 ? 9.909 6.468 -24.298 1.00 80.31 156 ALA A CA 1
ATOM 1234 C C . ALA A 1 156 ? 9.282 7.194 -23.092 1.00 80.31 156 ALA A C 1
ATOM 1236 O O . ALA A 1 156 ? 9.811 7.073 -21.990 1.00 80.31 156 ALA A O 1
ATOM 1237 N N . ASP A 1 157 ? 8.146 7.875 -23.278 1.00 76.88 157 ASP A N 1
ATOM 1238 C CA . ASP A 1 157 ? 7.425 8.563 -22.198 1.00 76.88 157 ASP A CA 1
ATOM 1239 C C . ASP A 1 157 ? 6.666 7.571 -21.300 1.00 76.88 157 ASP A C 1
ATOM 1241 O O . ASP A 1 157 ? 6.425 7.834 -20.123 1.00 76.88 157 ASP A O 1
ATOM 1245 N N . CYS A 1 158 ? 6.306 6.402 -21.843 1.00 74.38 158 CYS A N 1
ATOM 1246 C CA . CYS A 1 158 ? 5.535 5.384 -21.130 1.00 74.38 158 CYS A CA 1
ATOM 1247 C C . CYS A 1 158 ? 6.364 4.229 -20.579 1.00 74.38 158 CYS A C 1
ATOM 1249 O O . CYS A 1 158 ? 5.951 3.594 -19.608 1.00 74.38 158 CYS A O 1
ATOM 1251 N N . TYR A 1 159 ? 7.499 3.914 -21.197 1.00 77.81 159 TYR A N 1
ATOM 1252 C CA . TYR A 1 159 ? 8.384 2.860 -20.720 1.00 77.81 159 TYR A CA 1
ATOM 1253 C C . TYR A 1 159 ? 9.816 3.081 -21.185 1.00 77.81 159 TYR A C 1
ATOM 1255 O O . TYR A 1 159 ? 10.099 3.429 -22.333 1.00 77.81 159 TYR A O 1
ATOM 1263 N N . GLY A 1 160 ? 10.735 2.815 -20.267 1.00 78.38 160 GLY A N 1
ATOM 1264 C CA . GLY A 1 160 ? 12.166 2.878 -20.501 1.00 78.38 160 GLY A CA 1
ATOM 1265 C C . GLY A 1 160 ? 12.777 1.488 -20.561 1.00 78.38 160 GLY A C 1
ATOM 1266 O O . GLY A 1 160 ? 12.211 0.514 -20.057 1.00 78.38 160 GLY A O 1
ATOM 1267 N N . LEU A 1 161 ? 13.971 1.414 -21.142 1.00 79.69 161 LEU A N 1
ATOM 1268 C CA . LEU A 1 161 ? 14.803 0.223 -21.098 1.00 79.69 161 LEU A CA 1
ATOM 1269 C C . LEU A 1 161 ? 16.234 0.610 -20.725 1.00 79.69 161 LEU A C 1
ATOM 1271 O O . LEU A 1 161 ? 16.784 1.559 -21.281 1.00 79.69 161 LEU A O 1
ATOM 1275 N N . LYS A 1 162 ? 16.832 -0.120 -19.782 1.00 79.44 162 LYS A N 1
ATOM 1276 C CA . LYS A 1 162 ? 18.213 0.087 -19.324 1.00 79.44 162 LYS A CA 1
ATOM 1277 C C . LYS A 1 162 ? 18.960 -1.240 -19.326 1.00 79.44 162 LYS A C 1
ATOM 1279 O O . LYS A 1 162 ? 18.415 -2.251 -18.896 1.00 79.44 162 LYS A O 1
ATOM 1284 N N . ILE A 1 163 ? 20.206 -1.227 -19.789 1.00 79.06 163 ILE A N 1
ATOM 1285 C CA . ILE A 1 163 ? 21.107 -2.382 -19.729 1.00 79.06 163 ILE A CA 1
ATOM 1286 C C . ILE A 1 163 ? 22.185 -2.097 -18.687 1.00 79.06 163 ILE A C 1
ATOM 1288 O O . ILE A 1 163 ? 22.767 -1.014 -18.694 1.00 79.06 163 ILE A O 1
ATOM 1292 N N . ASP A 1 164 ? 22.444 -3.064 -17.810 1.00 76.75 164 ASP A N 1
ATOM 1293 C CA . ASP A 1 164 ? 23.557 -3.037 -16.858 1.00 76.75 164 ASP A CA 1
ATOM 1294 C C . ASP A 1 164 ? 24.167 -4.444 -16.744 1.00 76.75 164 ASP A C 1
ATOM 1296 O O . ASP A 1 164 ? 23.559 -5.366 -16.194 1.00 76.75 164 ASP A O 1
ATOM 1300 N N . GLY A 1 165 ? 25.341 -4.646 -17.348 1.00 78.94 165 GLY A N 1
ATOM 1301 C CA . GLY A 1 165 ? 25.954 -5.972 -17.471 1.00 78.94 165 GLY A CA 1
ATOM 1302 C C . GLY A 1 165 ? 25.068 -6.958 -18.245 1.00 78.94 165 GLY A C 1
ATOM 1303 O O . GLY A 1 165 ? 24.742 -6.723 -19.407 1.00 78.94 165 GLY A O 1
ATOM 1304 N N . THR A 1 166 ? 24.683 -8.073 -17.609 1.00 77.00 166 THR A N 1
ATOM 1305 C CA . THR A 1 166 ? 23.774 -9.088 -18.186 1.00 77.00 166 THR A CA 1
ATOM 1306 C C . THR A 1 166 ? 22.294 -8.831 -17.890 1.00 77.00 166 THR A C 1
ATOM 1308 O O . THR A 1 166 ? 21.452 -9.653 -18.265 1.00 77.00 166 THR A O 1
ATOM 1311 N N . PHE A 1 167 ? 21.960 -7.720 -17.224 1.00 78.62 167 PHE A N 1
ATOM 1312 C CA . PHE A 1 167 ? 20.592 -7.374 -16.856 1.00 78.62 167 PHE A CA 1
ATOM 1313 C C . PHE A 1 167 ? 19.965 -6.384 -17.841 1.00 78.62 167 PHE A C 1
ATOM 1315 O O . PHE A 1 167 ? 20.561 -5.367 -18.196 1.00 78.62 167 PHE A O 1
ATOM 1322 N N . PHE A 1 168 ? 18.718 -6.664 -18.218 1.00 80.81 168 PHE A N 1
ATOM 1323 C CA . PHE A 1 168 ? 17.860 -5.809 -19.034 1.00 80.81 168 PHE A CA 1
ATOM 1324 C C . PHE A 1 168 ? 16.679 -5.373 -18.183 1.00 80.81 168 PHE A C 1
ATOM 1326 O O . PHE A 1 168 ? 15.813 -6.192 -17.888 1.00 80.81 168 PHE A O 1
ATOM 1333 N N . TYR A 1 169 ? 16.640 -4.104 -17.804 1.00 80.81 169 TYR A N 1
ATOM 1334 C CA . TYR A 1 169 ? 15.559 -3.523 -17.020 1.00 80.81 169 TYR A CA 1
ATOM 1335 C C . TYR A 1 169 ? 14.550 -2.839 -17.909 1.00 80.81 169 TYR A C 1
ATOM 1337 O O . TYR A 1 169 ? 14.912 -2.123 -18.841 1.00 80.81 169 TYR A O 1
ATOM 1345 N N . CYS A 1 170 ? 13.290 -2.990 -17.552 1.00 79.69 170 CYS A N 1
ATOM 1346 C CA . CYS A 1 170 ? 12.162 -2.376 -18.218 1.00 79.69 170 CYS A CA 1
ATOM 1347 C C . CYS A 1 170 ? 11.115 -1.990 -17.175 1.00 79.69 170 CYS A C 1
ATOM 1349 O O . CYS A 1 170 ? 10.821 -2.728 -16.233 1.00 79.69 170 CYS A O 1
ATOM 1351 N N . GLY A 1 171 ? 10.600 -0.781 -17.314 1.00 75.75 171 GLY A N 1
ATOM 1352 C CA . GLY A 1 171 ? 9.937 -0.040 -16.244 1.00 75.75 171 GLY A CA 1
ATOM 1353 C C . GLY A 1 171 ? 9.206 1.148 -16.843 1.00 75.75 171 GLY A C 1
ATOM 1354 O O . GLY A 1 171 ? 9.550 1.597 -17.937 1.00 75.75 171 GLY A O 1
ATOM 1355 N N . GLY A 1 172 ? 8.243 1.680 -16.113 1.00 73.56 172 GLY A N 1
ATOM 1356 C CA . GLY A 1 172 ? 7.414 2.781 -16.564 1.00 73.56 172 GLY A CA 1
ATOM 1357 C C . GLY A 1 172 ? 6.222 2.984 -15.643 1.00 73.56 172 GLY A C 1
ATOM 1358 O O . GLY A 1 172 ? 5.877 2.076 -14.884 1.00 73.56 172 GLY A O 1
ATOM 1359 N N . PRO A 1 173 ? 5.580 4.157 -15.717 1.00 67.50 173 PRO A N 1
ATOM 1360 C CA . PRO A 1 173 ? 4.512 4.565 -14.805 1.00 67.50 173 PRO A CA 1
ATOM 1361 C C . PRO A 1 173 ? 3.269 3.661 -14.820 1.00 67.50 173 PRO A C 1
ATOM 1363 O O . PRO A 1 173 ? 2.443 3.763 -13.921 1.00 67.50 173 PRO A O 1
ATOM 1366 N N . GLY A 1 174 ? 3.121 2.764 -15.802 1.00 67.81 174 GLY A N 1
ATOM 1367 C CA . GLY A 1 174 ? 1.968 1.865 -15.886 1.00 67.81 174 GLY A CA 1
ATOM 1368 C C . GLY A 1 174 ? 0.832 2.490 -16.691 1.00 67.81 174 GLY A C 1
ATOM 1369 O O . GLY A 1 174 ? 1.075 3.035 -17.768 1.00 67.81 174 GLY A O 1
ATOM 1370 N N . VAL A 1 175 ? -0.405 2.357 -16.207 1.00 63.59 175 VAL A N 1
ATOM 1371 C CA . VAL A 1 175 ? -1.579 3.030 -16.787 1.00 63.59 175 VAL A CA 1
ATOM 1372 C C . VAL A 1 175 ? -1.644 4.457 -16.236 1.00 63.59 175 VAL A C 1
ATOM 1374 O O . VAL A 1 175 ? -1.612 4.645 -15.025 1.00 63.59 175 VAL A O 1
ATOM 1377 N N . SER A 1 176 ? -1.721 5.458 -17.111 1.00 63.78 176 SER A N 1
ATOM 1378 C CA . SER A 1 176 ? -1.815 6.883 -16.766 1.00 63.78 176 SER A CA 1
ATOM 1379 C C . SER A 1 176 ? -2.607 7.645 -17.838 1.00 63.78 176 SER A C 1
ATOM 1381 O O . SER A 1 176 ? -2.971 7.073 -18.865 1.00 63.78 176 SER A O 1
ATOM 1383 N N . GLY A 1 177 ? -2.823 8.953 -17.659 1.00 63.72 177 GLY A N 1
ATOM 1384 C CA . GLY A 1 177 ? -3.477 9.800 -18.672 1.00 63.72 177 GLY A CA 1
ATOM 1385 C C . GLY A 1 177 ? -2.775 9.838 -20.041 1.00 63.72 177 GLY A C 1
ATOM 1386 O O . GLY A 1 177 ? -3.382 10.253 -21.023 1.00 63.72 177 GLY A O 1
ATOM 1387 N N . ILE A 1 178 ? -1.517 9.385 -20.120 1.00 70.81 178 ILE A N 1
ATOM 1388 C CA . ILE A 1 178 ? -0.704 9.351 -21.349 1.00 70.81 178 ILE A CA 1
ATOM 1389 C C . ILE A 1 178 ? -0.411 7.901 -21.789 1.00 70.81 178 ILE A C 1
ATOM 1391 O O . ILE A 1 178 ? -0.126 7.648 -22.959 1.00 70.81 178 ILE A O 1
ATOM 1395 N N . CYS A 1 179 ? -0.518 6.923 -20.883 1.00 73.06 179 CYS A N 1
ATOM 1396 C CA . CYS A 1 179 ? -0.086 5.544 -21.110 1.00 73.06 179 CYS A CA 1
ATOM 1397 C C . CYS A 1 179 ? -1.226 4.551 -20.866 1.00 73.06 179 CYS A C 1
ATOM 1399 O O . CYS A 1 179 ? -1.791 4.499 -19.781 1.00 73.06 179 CYS A O 1
ATOM 1401 N N . GLN A 1 180 ? -1.527 3.682 -21.833 1.00 66.56 180 GLN A N 1
ATOM 1402 C CA . GLN A 1 180 ? -2.590 2.668 -21.703 1.00 66.56 180 GLN A CA 1
ATOM 1403 C C . GLN A 1 180 ? -2.125 1.370 -21.012 1.00 66.56 180 GLN A C 1
ATOM 1405 O O . GLN A 1 180 ? -2.687 0.299 -21.230 1.00 66.56 180 GLN A O 1
ATOM 1410 N N . GLY A 1 181 ? -1.093 1.459 -20.169 1.00 61.88 181 GLY A N 1
ATOM 1411 C CA . GLY A 1 181 ? -0.404 0.302 -19.603 1.00 61.88 181 GLY A CA 1
ATOM 1412 C C . GLY A 1 181 ? 0.667 -0.250 -20.542 1.00 61.88 181 GLY A C 1
ATOM 1413 O O . GLY A 1 181 ? 0.723 0.068 -21.731 1.00 61.88 181 GLY A O 1
ATOM 1414 N N . TRP A 1 182 ? 1.572 -1.053 -19.989 1.00 65.06 182 TRP A N 1
ATOM 1415 C CA . TRP A 1 182 ? 2.684 -1.629 -20.737 1.00 65.06 182 TRP A CA 1
ATOM 1416 C C . TRP A 1 182 ? 3.121 -2.949 -20.095 1.00 65.06 182 TRP A C 1
ATOM 1418 O O . TRP A 1 182 ? 2.979 -3.158 -18.890 1.00 65.06 182 TRP A O 1
ATOM 1428 N N . ILE A 1 183 ? 3.634 -3.856 -20.922 1.00 61.03 183 ILE A N 1
ATOM 1429 C CA . ILE A 1 183 ? 4.239 -5.117 -20.494 1.00 61.03 183 ILE A CA 1
ATOM 1430 C C . ILE A 1 183 ? 5.633 -5.150 -21.096 1.00 61.03 183 ILE A C 1
ATOM 1432 O O . ILE A 1 183 ? 5.831 -4.833 -22.270 1.00 61.03 183 ILE A O 1
ATOM 1436 N N . CYS A 1 184 ? 6.606 -5.537 -20.285 1.00 65.94 184 CYS A N 1
ATOM 1437 C CA . CYS A 1 184 ? 7.954 -5.710 -20.771 1.00 65.94 184 CYS A CA 1
ATOM 1438 C C . CYS A 1 184 ? 8.092 -6.999 -21.585 1.00 65.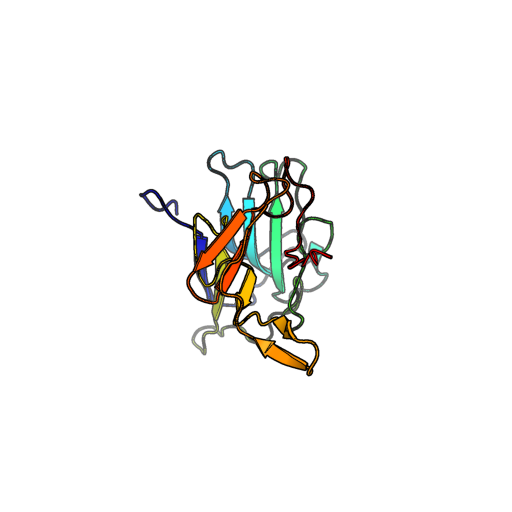94 184 CYS A C 1
ATOM 1440 O O . CYS A 1 184 ? 7.957 -8.097 -21.045 1.00 65.94 184 CYS A O 1
ATOM 1442 N N . PHE A 1 185 ? 8.416 -6.864 -22.870 1.00 60.94 185 PHE A N 1
ATOM 1443 C CA . PHE A 1 185 ? 8.700 -7.987 -23.755 1.00 60.94 185 PHE A CA 1
ATOM 1444 C C . PHE A 1 185 ? 10.119 -7.896 -24.305 1.00 60.94 185 PHE A C 1
ATOM 1446 O O . PHE A 1 185 ? 10.548 -6.846 -24.781 1.00 60.94 185 PHE A O 1
ATOM 1453 N N . LEU A 1 186 ? 10.824 -9.026 -24.296 1.00 63.38 186 LEU A N 1
ATOM 1454 C CA . LEU A 1 186 ? 12.060 -9.192 -25.047 1.00 63.38 186 LEU A CA 1
ATOM 1455 C C . LEU A 1 186 ? 11.720 -9.841 -26.393 1.00 63.38 186 LEU A C 1
ATOM 1457 O O . LEU A 1 186 ? 11.412 -11.029 -26.453 1.00 63.38 186 LEU A O 1
ATOM 1461 N N . ALA A 1 187 ? 11.754 -9.055 -27.470 1.00 59.94 187 ALA A N 1
ATOM 1462 C CA . ALA A 1 187 ? 11.559 -9.547 -28.830 1.00 59.94 187 ALA A CA 1
ATOM 1463 C C . ALA A 1 187 ? 12.899 -9.581 -29.573 1.00 59.94 187 ALA A C 1
ATOM 1465 O O . ALA A 1 187 ? 13.650 -8.607 -29.567 1.00 59.94 187 ALA A O 1
ATOM 1466 N N . TRP A 1 188 ? 13.190 -10.699 -30.238 1.00 60.84 188 TRP A N 1
ATOM 1467 C CA . TRP A 1 188 ? 14.377 -10.849 -31.074 1.00 60.84 188 TRP A CA 1
ATOM 1468 C C . TRP A 1 188 ? 13.984 -10.868 -32.550 1.00 60.84 188 TRP A C 1
ATOM 1470 O O . TRP A 1 188 ? 13.050 -11.566 -32.945 1.00 60.84 188 TRP A O 1
ATOM 1480 N N . LYS A 1 189 ? 14.713 -10.112 -33.375 1.00 57.81 189 LYS A N 1
ATOM 1481 C CA . LYS A 1 189 ? 14.568 -10.132 -34.832 1.00 57.81 189 LYS A CA 1
ATOM 1482 C C . LYS A 1 189 ? 15.806 -10.781 -35.439 1.00 57.81 189 LYS A C 1
ATOM 1484 O O . LYS A 1 189 ? 16.879 -10.178 -35.436 1.00 57.81 189 LYS A O 1
ATOM 1489 N N . ALA A 1 190 ? 15.644 -11.986 -35.982 1.00 56.06 190 ALA A N 1
ATOM 1490 C CA . ALA A 1 190 ? 16.665 -12.609 -36.814 1.00 56.06 190 ALA A CA 1
ATOM 1491 C C . ALA A 1 190 ? 16.956 -11.699 -38.010 1.00 56.06 190 ALA A C 1
ATOM 1493 O O . ALA A 1 190 ? 16.032 -11.332 -38.741 1.00 56.06 190 ALA A O 1
ATOM 1494 N N . ARG A 1 191 ? 18.223 -11.343 -38.237 1.00 56.12 191 ARG A N 1
ATOM 1495 C CA . ARG A 1 191 ? 18.638 -10.950 -39.586 1.00 56.12 191 ARG A CA 1
ATOM 1496 C C . ARG A 1 191 ? 18.832 -12.249 -40.365 1.00 56.12 191 ARG A C 1
ATOM 1498 O O . ARG A 1 191 ? 19.642 -13.075 -39.954 1.00 56.12 191 ARG A O 1
ATOM 1505 N N . SER A 1 192 ? 18.016 -12.440 -41.399 1.00 50.22 192 SER A N 1
ATOM 1506 C CA . SER A 1 192 ? 18.201 -13.475 -42.422 1.00 50.22 192 SER A CA 1
ATOM 1507 C C . SER A 1 192 ? 19.456 -13.210 -43.236 1.00 50.22 192 SER A C 1
ATOM 1509 O O . SER A 1 192 ? 19.641 -12.017 -43.578 1.00 50.22 192 SER A O 1
#

Radius of gyration: 21.99 Å; chains: 1; bounding box: 51×46×70 Å

Sequence (192 aa):
MTPVGDNFQGAQAAINLWKPLVEQPQEFSTSQIWISSADGEEAIEAGWEVYKNLYGDDEPKFFLYWTADRFHSTGCYNALCSGFVQTTLKISLGSRVDNISIFNGQQQEASFTMFKWTLPAEGGFGISSYFRDVKVLDRNYEAKVVETVLTTTTNADCYGLKIDGTFFYCGGPGVSGICQGWICFLAWKARS

Secondary structure (DSSP, 8-state):
---SSS---EEEEEEE-------STT--EEEEEEEE-TTSS-EEEEEEEE-HHHHSSS--EEEEEEESSTTSS--EEGGGSSS-----SSS-TT-B--S---TTS---EEEEEEEPPPPTTT--TTSSEEEES-EEE-TT--EEE-S------S-TTT-EEEEETTEEEEE---B-SS-B------------